Protein AF-A6IBS4-F1 (afdb_monomer_lite)

Foldseek 3Di:
DWDWADPDFQKIATDDPDDAFKKKFKFFQALVRQPTHTPPVPDDIDTDDHPDIDGPPQFDDAQRIWMFIDGPNHTPDIGRPCCVPVHHHAN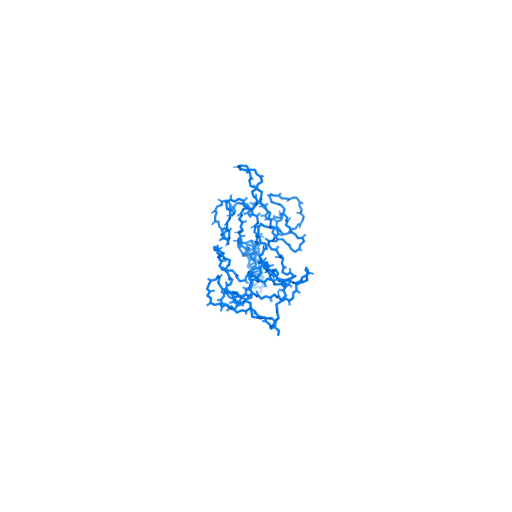WWKKWWFDDDPPDIWIFTQDSVGTHTACDPDPDPCNVCRVVVVVCVVVVVWAWRDQDPHGGTMTTHHCVVVVVVVVVVVVVVVVVVVVVVVVVVVVVVVVVVVVVD

pLDDT: mean 83.46, std 11.15, range [47.09, 96.25]

Structure (mmCIF, N/CA/C/O backbone):
data_AF-A6IBS4-F1
#
_entry.id   AF-A6IBS4-F1
#
loop_
_atom_site.group_PDB
_atom_site.id
_atom_site.type_symbol
_atom_site.label_atom_id
_atom_site.label_alt_id
_atom_site.label_comp_id
_atom_site.label_asym_id
_atom_site.label_entity_id
_atom_site.label_seq_id
_atom_site.pdbx_PDB_ins_code
_atom_site.Cartn_x
_atom_site.Cartn_y
_atom_site.Cartn_z
_atom_site.occupancy
_atom_site.B_iso_or_equiv
_atom_site.auth_seq_id
_atom_site.auth_comp_id
_atom_site.auth_asym_id
_atom_site.auth_atom_id
_atom_site.pdbx_PDB_model_num
ATOM 1 N N . MET A 1 1 ? -25.806 -15.121 6.776 1.00 60.38 1 MET A N 1
ATOM 2 C CA . MET A 1 1 ? -24.381 -14.894 6.451 1.00 60.38 1 MET A CA 1
ATOM 3 C C . MET A 1 1 ? -24.147 -13.397 6.487 1.00 60.38 1 MET A C 1
ATOM 5 O O . MET A 1 1 ? -25.046 -12.683 6.062 1.00 60.38 1 MET A O 1
ATOM 9 N N . ALA A 1 2 ? -23.030 -12.942 7.054 1.00 70.69 2 ALA A N 1
ATOM 10 C CA . ALA A 1 2 ? -22.651 -11.532 7.007 1.00 70.69 2 ALA A CA 1
ATOM 11 C C . ALA A 1 2 ? -22.242 -11.161 5.573 1.00 70.69 2 ALA A C 1
ATOM 13 O O . ALA A 1 2 ? -21.600 -11.973 4.907 1.00 70.69 2 ALA A O 1
ATOM 14 N N . ARG A 1 3 ? -22.635 -9.982 5.092 1.00 76.69 3 ARG A N 1
ATOM 15 C CA . ARG A 1 3 ? -22.288 -9.489 3.752 1.00 76.69 3 ARG A CA 1
ATOM 16 C C . ARG A 1 3 ? -22.002 -7.995 3.791 1.00 76.69 3 ARG A C 1
ATOM 18 O O . ARG A 1 3 ? -22.718 -7.263 4.474 1.00 76.69 3 ARG A O 1
ATOM 25 N N . LEU A 1 4 ? -21.009 -7.536 3.036 1.00 76.38 4 LEU A N 1
ATOM 26 C CA . LEU A 1 4 ? -20.780 -6.108 2.833 1.00 76.38 4 LEU A CA 1
ATOM 27 C C . LEU A 1 4 ? -21.547 -5.632 1.592 1.00 76.38 4 LEU A C 1
ATOM 29 O O . LEU A 1 4 ? -21.618 -6.300 0.562 1.00 76.38 4 LEU A O 1
ATOM 33 N N . ARG A 1 5 ? -22.199 -4.475 1.701 1.00 71.44 5 ARG A N 1
ATOM 34 C CA . ARG A 1 5 ? -22.865 -3.815 0.574 1.00 71.44 5 ARG A CA 1
ATOM 35 C C . ARG A 1 5 ? -22.328 -2.407 0.426 1.00 71.44 5 ARG A C 1
ATOM 37 O O . ARG A 1 5 ? -22.473 -1.598 1.338 1.00 71.44 5 ARG A O 1
ATOM 44 N N . VAL A 1 6 ? -21.757 -2.101 -0.730 1.00 70.12 6 VAL A N 1
ATOM 45 C CA . VAL A 1 6 ? -21.378 -0.729 -1.080 1.00 70.12 6 VAL A CA 1
ATOM 46 C C . VAL A 1 6 ? -22.652 0.095 -1.251 1.00 70.12 6 VAL A C 1
ATOM 48 O O . VAL A 1 6 ? -23.538 -0.301 -2.008 1.00 70.12 6 VAL A O 1
ATOM 51 N N . GLN A 1 7 ? -22.760 1.216 -0.540 1.00 70.12 7 GLN A N 1
ATOM 52 C CA . GLN A 1 7 ? -23.834 2.186 -0.763 1.00 70.12 7 GLN A CA 1
ATOM 53 C C . GLN A 1 7 ? -23.389 3.278 -1.734 1.00 70.12 7 GLN A C 1
ATOM 55 O O . GLN A 1 7 ? -24.132 3.647 -2.642 1.00 70.12 7 GLN A O 1
ATOM 60 N N . SER A 1 8 ? -22.168 3.776 -1.561 1.00 67.31 8 SER A N 1
ATOM 61 C CA . SER A 1 8 ? -21.559 4.805 -2.401 1.00 67.31 8 SER A CA 1
ATOM 62 C C . SER A 1 8 ? -20.032 4.748 -2.291 1.00 67.31 8 SER A C 1
ATOM 64 O O . SER A 1 8 ? -19.482 3.929 -1.551 1.00 67.31 8 SER A O 1
ATOM 66 N N . SER A 1 9 ? -19.337 5.612 -3.035 1.00 65.88 9 SER A N 1
ATOM 67 C CA . SER A 1 9 ? -17.882 5.761 -2.939 1.00 65.88 9 SER A CA 1
ATOM 68 C C . SER A 1 9 ? -17.466 6.046 -1.490 1.00 65.88 9 SER A C 1
ATOM 70 O O . SER A 1 9 ? -17.856 7.062 -0.918 1.00 65.88 9 SER A O 1
ATOM 72 N N . GLY A 1 10 ? -16.734 5.114 -0.872 1.00 63.12 10 GLY A N 1
ATOM 73 C CA . GLY A 1 10 ? -16.272 5.220 0.520 1.00 63.12 10 GLY A CA 1
ATOM 74 C C . GLY A 1 10 ? -17.305 4.895 1.613 1.00 63.12 10 GLY A C 1
ATOM 75 O O . GLY A 1 10 ? -16.949 4.933 2.793 1.00 63.12 10 GLY A O 1
ATOM 76 N N . SER A 1 11 ? -18.543 4.531 1.253 1.00 70.06 11 SER A N 1
ATOM 77 C CA . SER A 1 11 ? -19.610 4.170 2.200 1.00 70.06 11 SER A CA 1
ATOM 78 C C . SER A 1 11 ? -20.111 2.752 1.954 1.00 70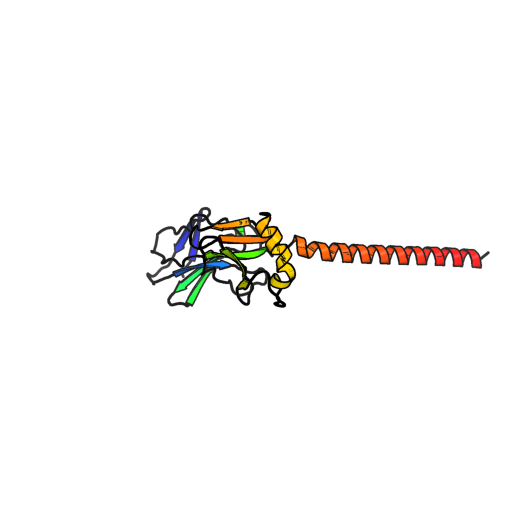.06 11 SER A C 1
ATOM 80 O O . SER A 1 11 ? -20.531 2.394 0.847 1.00 70.06 11 SER A O 1
ATOM 82 N N . TRP A 1 12 ? -20.095 1.924 2.995 1.00 73.25 12 TRP A N 1
ATOM 83 C CA . TRP A 1 12 ? -20.540 0.537 2.918 1.00 73.25 12 TRP A CA 1
ATOM 84 C C . TRP A 1 12 ? -21.336 0.136 4.158 1.00 73.25 12 TRP A C 1
ATOM 86 O O . TRP A 1 12 ? -21.230 0.719 5.231 1.00 73.25 12 TRP A O 1
ATOM 96 N N . LEU A 1 13 ? -22.190 -0.866 4.000 1.00 74.94 13 LEU A N 1
ATOM 97 C CA . LEU A 1 13 ? -23.065 -1.384 5.038 1.00 74.94 13 LEU A CA 1
ATOM 98 C C . LEU A 1 13 ? -22.715 -2.843 5.298 1.00 74.94 13 LEU A C 1
ATOM 100 O O . LEU A 1 13 ? -22.695 -3.649 4.368 1.00 74.94 13 LEU A O 1
ATOM 104 N N . LEU A 1 14 ? -22.483 -3.182 6.563 1.00 74.50 14 LEU A N 1
ATOM 105 C CA . LEU A 1 14 ? -22.388 -4.570 6.986 1.00 74.50 14 LEU A CA 1
ATOM 106 C C . LEU A 1 14 ? -23.790 -5.094 7.321 1.00 74.50 14 LEU A C 1
ATOM 108 O O . LEU A 1 14 ? -24.423 -4.648 8.277 1.00 74.50 14 LEU A O 1
ATOM 112 N N . ASP A 1 15 ? -24.258 -6.039 6.517 1.00 73.69 15 ASP A N 1
ATOM 113 C CA . ASP A 1 15 ? -25.535 -6.728 6.671 1.00 73.69 15 ASP A CA 1
ATOM 114 C C . ASP A 1 15 ? -25.282 -8.061 7.392 1.00 73.69 15 ASP A C 1
ATOM 116 O O . ASP A 1 15 ? -24.773 -9.010 6.790 1.00 73.69 15 ASP A O 1
ATOM 120 N N . THR A 1 16 ? -25.558 -8.128 8.700 1.00 68.94 16 THR A N 1
ATOM 121 C CA . THR A 1 16 ? -25.433 -9.363 9.494 1.00 68.94 16 THR A CA 1
ATOM 122 C C . THR A 1 16 ? -26.769 -9.742 10.137 1.00 68.94 16 THR A C 1
ATOM 124 O O . THR A 1 16 ? -27.555 -8.870 10.491 1.00 68.94 16 THR A O 1
ATOM 127 N N . PRO A 1 17 ? -27.057 -11.042 10.329 1.00 67.38 17 PRO A N 1
ATOM 128 C CA . PRO A 1 17 ? -28.284 -11.479 10.996 1.00 67.38 17 PRO A CA 1
ATOM 129 C C . PRO A 1 17 ? -28.228 -11.379 12.533 1.00 67.38 17 PRO A C 1
ATOM 131 O O . PRO A 1 17 ? -29.274 -11.433 13.175 1.00 67.38 17 PRO A O 1
ATOM 134 N N . CYS A 1 18 ? -27.037 -11.253 13.132 1.00 68.50 18 CYS A N 1
ATOM 135 C CA . CYS A 1 18 ? -26.828 -11.325 14.582 1.00 68.50 18 CYS A CA 1
ATOM 136 C C . CYS A 1 18 ? -25.907 -10.199 15.075 1.00 68.50 18 CYS A C 1
ATOM 138 O O . CYS A 1 18 ? -24.929 -9.851 14.413 1.00 68.50 18 CYS A O 1
ATOM 140 N N . SER A 1 19 ? -26.175 -9.684 16.277 1.00 60.91 19 SER A N 1
ATOM 141 C CA . SER A 1 19 ? -25.356 -8.672 16.951 1.00 60.91 19 SER A CA 1
ATOM 142 C C . SER A 1 19 ? -24.156 -9.313 17.660 1.00 60.91 19 SER A C 1
ATOM 144 O O . SER A 1 19 ? -24.243 -9.697 18.828 1.00 60.91 19 SER A O 1
ATOM 146 N N . LEU A 1 20 ? -23.037 -9.442 16.951 1.00 67.56 20 LEU A N 1
ATOM 147 C CA . LEU A 1 20 ? -21.735 -9.796 17.523 1.00 67.56 20 LEU A CA 1
ATOM 148 C C . LEU A 1 20 ? -20.858 -8.540 17.625 1.00 67.56 20 LEU A C 1
ATOM 150 O O . LEU A 1 20 ? -21.035 -7.597 16.856 1.00 67.56 20 LEU A O 1
ATOM 154 N N . ARG A 1 21 ? -19.908 -8.511 18.572 1.00 71.88 21 ARG A N 1
ATOM 155 C CA . ARG A 1 21 ? -18.834 -7.507 18.541 1.00 71.88 21 ARG A CA 1
ATOM 156 C C . ARG A 1 21 ? -17.952 -7.819 17.335 1.00 71.88 21 ARG A C 1
ATOM 158 O O . ARG A 1 21 ? -17.260 -8.837 17.325 1.00 71.88 21 ARG A O 1
ATOM 165 N N . THR A 1 22 ? -18.039 -6.966 16.324 1.00 79.38 22 THR A N 1
ATOM 166 C CA . THR A 1 22 ? -17.249 -7.061 15.100 1.00 79.38 22 THR A CA 1
ATOM 167 C C . THR A 1 22 ? -16.415 -5.806 14.930 1.00 79.38 22 THR A C 1
ATOM 169 O O . THR A 1 22 ? -16.927 -4.682 15.015 1.00 79.38 22 THR A O 1
ATOM 172 N N . GLU A 1 23 ? -15.143 -6.021 14.658 1.00 84.31 23 GLU A N 1
ATOM 173 C CA . GLU A 1 23 ? -14.183 -4.995 14.298 1.00 84.31 23 GLU A CA 1
ATOM 174 C C . GLU A 1 23 ? -14.030 -4.989 12.785 1.00 84.31 23 GLU A C 1
ATOM 176 O O . GLU A 1 23 ? -14.130 -6.027 12.126 1.00 84.31 23 GLU A O 1
ATOM 181 N N . VAL A 1 24 ? -13.816 -3.803 12.228 1.00 84.19 24 VAL A N 1
ATOM 182 C CA . VAL A 1 24 ? -13.520 -3.658 10.810 1.00 84.19 24 VAL A CA 1
ATOM 183 C C . VAL A 1 24 ? -12.230 -2.892 10.608 1.00 84.19 24 VAL A C 1
ATOM 185 O O . VAL A 1 24 ? -11.990 -1.858 11.238 1.00 84.19 24 VAL A O 1
ATOM 188 N N . ALA A 1 25 ? -11.427 -3.415 9.688 1.00 87.88 25 ALA A N 1
ATOM 189 C CA . 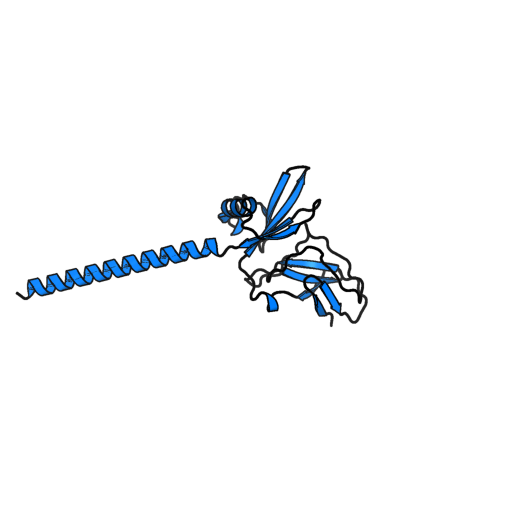ALA A 1 25 ? -10.185 -2.832 9.225 1.00 87.88 25 ALA A CA 1
ATOM 190 C C . ALA A 1 25 ? -10.128 -2.846 7.695 1.00 87.88 25 ALA A C 1
ATOM 192 O O . ALA A 1 25 ? -10.706 -3.715 7.037 1.00 87.88 25 ALA A O 1
ATOM 193 N N . LEU A 1 26 ? -9.395 -1.891 7.127 1.00 89.69 26 LEU A N 1
ATOM 194 C CA . LEU A 1 26 ? -8.954 -1.990 5.741 1.00 89.69 26 LEU A CA 1
ATOM 195 C C . LEU A 1 26 ? -7.730 -2.900 5.660 1.00 89.69 26 LEU A C 1
ATOM 197 O O . LEU A 1 26 ? -6.883 -2.909 6.557 1.00 89.69 26 LEU A O 1
ATOM 201 N N . CYS A 1 27 ? -7.639 -3.650 4.570 1.00 91.88 27 CYS A N 1
ATOM 202 C CA . CYS A 1 27 ? -6.500 -4.494 4.256 1.00 91.88 27 CYS A CA 1
ATOM 203 C C . CYS A 1 27 ? -6.051 -4.269 2.806 1.00 91.88 27 CYS A C 1
ATOM 205 O O . CYS A 1 27 ? -6.818 -3.787 1.966 1.00 91.88 27 CYS A O 1
ATOM 207 N N . TRP A 1 28 ? -4.798 -4.609 2.521 1.00 93.94 28 TRP A N 1
ATOM 208 C CA . TRP A 1 28 ? -4.208 -4.547 1.191 1.00 93.94 28 TRP A CA 1
ATOM 209 C C . TRP A 1 28 ? -4.061 -5.938 0.588 1.00 93.94 28 T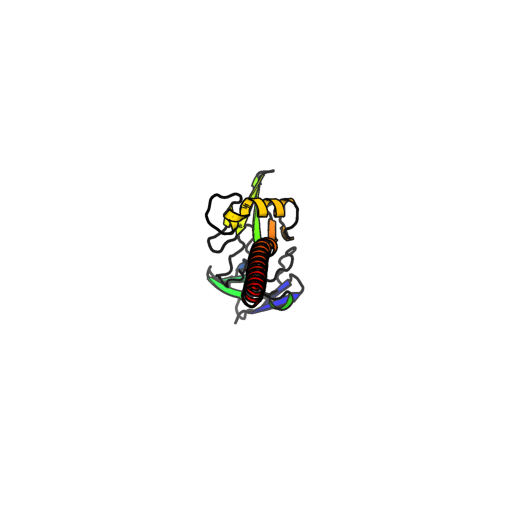RP A C 1
ATOM 211 O O . TRP A 1 28 ? -3.341 -6.793 1.112 1.00 93.94 28 TRP A O 1
ATOM 221 N N . GLN A 1 29 ? -4.739 -6.151 -0.534 1.00 93.25 29 GLN A N 1
ATOM 222 C CA . GLN A 1 29 ? -4.690 -7.382 -1.302 1.00 93.25 29 GLN A CA 1
ATOM 223 C C . GLN A 1 29 ? -3.599 -7.274 -2.364 1.00 93.25 29 GLN A C 1
ATOM 225 O O . GLN A 1 29 ? -3.697 -6.500 -3.318 1.00 93.25 29 GLN A O 1
ATOM 230 N N . ALA A 1 30 ? -2.548 -8.072 -2.210 1.00 90.88 30 ALA A N 1
ATOM 231 C CA . ALA A 1 30 ? -1.511 -8.180 -3.221 1.00 90.88 30 ALA A CA 1
ATOM 232 C C . ALA A 1 30 ? -2.030 -8.945 -4.461 1.00 90.88 30 ALA A C 1
ATOM 234 O O . ALA A 1 30 ? -2.906 -9.814 -4.340 1.00 90.88 30 ALA A O 1
ATOM 235 N N . PRO A 1 31 ? -1.495 -8.645 -5.661 1.00 89.00 31 PRO A N 1
ATOM 236 C CA . PRO A 1 31 ? -1.932 -9.266 -6.916 1.00 89.00 31 PRO A CA 1
ATOM 237 C C . PRO A 1 31 ? -1.610 -10.765 -6.998 1.00 89.00 31 PRO A C 1
ATOM 239 O O . PRO A 1 31 ? -2.229 -11.489 -7.774 1.00 89.00 31 PRO A O 1
ATOM 242 N N . ASP A 1 32 ? -0.667 -11.248 -6.187 1.00 85.38 32 ASP A N 1
ATOM 243 C CA . ASP A 1 32 ? -0.301 -12.662 -6.075 1.00 85.38 32 ASP A CA 1
ATOM 244 C C . ASP A 1 32 ? -1.320 -13.497 -5.278 1.00 85.38 32 ASP A C 1
ATOM 246 O O . ASP A 1 32 ? -1.091 -14.683 -5.048 1.00 85.38 32 ASP A O 1
ATOM 250 N N . GLN A 1 33 ? -2.444 -12.889 -4.872 1.00 78.12 33 GLN A N 1
ATOM 251 C CA . GLN A 1 33 ? -3.502 -13.504 -4.064 1.00 78.12 33 GLN A CA 1
ATOM 252 C C . GLN A 1 33 ? -3.006 -14.026 -2.706 1.00 78.12 33 GLN A C 1
ATOM 254 O O . GLN A 1 33 ? -3.654 -14.870 -2.085 1.00 78.12 33 GLN A O 1
ATOM 259 N N . SER A 1 34 ? -1.872 -13.512 -2.218 1.00 85.56 34 SER A N 1
ATOM 260 C CA . SER A 1 34 ? -1.443 -13.739 -0.839 1.00 85.56 34 SER A CA 1
ATOM 261 C C . SER A 1 34 ? -2.479 -13.188 0.158 1.00 85.56 34 SER A C 1
ATOM 263 O O . SER A 1 34 ? -3.331 -12.373 -0.216 1.00 85.56 34 SER A O 1
ATOM 265 N N . PRO A 1 35 ? -2.464 -13.640 1.427 1.00 88.94 35 PRO A N 1
ATOM 266 C CA . PRO A 1 35 ? -3.405 -13.155 2.432 1.00 88.94 35 PRO A CA 1
ATOM 267 C C . PRO A 1 35 ? -3.381 -11.627 2.549 1.00 88.94 35 PRO A C 1
ATOM 269 O O . PRO A 1 35 ? -2.307 -11.029 2.661 1.00 88.94 35 PRO A O 1
ATOM 272 N N . CYS A 1 36 ? -4.567 -11.014 2.541 1.00 91.56 36 CYS A N 1
ATOM 273 C CA . CYS A 1 36 ? -4.717 -9.563 2.605 1.00 91.56 36 CYS A CA 1
ATOM 274 C C . CYS A 1 36 ? -4.120 -9.020 3.907 1.00 91.56 36 CYS A C 1
ATOM 276 O O . CYS A 1 36 ? -4.491 -9.457 5.001 1.00 91.56 36 CYS A O 1
ATOM 278 N N . GLN A 1 37 ? -3.191 -8.076 3.780 1.00 91.94 37 GLN A N 1
ATOM 279 C CA . GLN A 1 37 ? -2.434 -7.538 4.906 1.00 91.94 37 GLN A CA 1
ATOM 280 C C . GLN A 1 37 ? -3.224 -6.405 5.573 1.00 91.94 37 GLN A C 1
ATOM 282 O O . GLN A 1 37 ? -3.550 -5.430 4.891 1.00 91.94 37 GLN A O 1
ATOM 287 N N . PRO A 1 38 ? -3.560 -6.496 6.871 1.00 90.56 38 PRO A N 1
ATOM 288 C CA . PRO A 1 38 ? -4.303 -5.445 7.559 1.00 90.56 38 PRO A CA 1
ATOM 289 C C . PRO A 1 38 ? -3.474 -4.157 7.649 1.00 90.56 38 PRO A C 1
ATOM 291 O O . PRO A 1 38 ? -2.269 -4.197 7.880 1.00 90.56 38 PRO A O 1
ATOM 294 N N . LEU A 1 39 ? -4.125 -3.000 7.503 1.00 90.81 39 LEU A N 1
ATOM 295 C CA . LEU A 1 39 ? -3.473 -1.679 7.484 1.00 90.81 39 LEU A CA 1
ATOM 296 C C . LEU A 1 39 ? -3.373 -1.030 8.869 1.00 90.81 39 LEU A C 1
ATOM 298 O O . LEU A 1 39 ? -3.412 0.192 9.003 1.00 90.81 39 LEU A O 1
ATOM 302 N N . VAL A 1 40 ? -3.287 -1.862 9.903 1.00 87.25 40 VAL A N 1
ATOM 303 C CA . VAL A 1 40 ? -3.322 -1.463 11.309 1.00 87.25 40 VAL A CA 1
ATOM 304 C C . VAL A 1 40 ? -1.965 -1.797 11.932 1.00 87.25 40 VAL A C 1
ATOM 306 O O . VAL A 1 40 ? -1.661 -2.987 12.057 1.00 87.25 40 VAL A O 1
ATOM 309 N N . PRO A 1 41 ? -1.165 -0.808 12.379 1.00 84.75 41 PRO A N 1
ATOM 310 C CA . PRO A 1 41 ? -1.260 0.648 12.143 1.00 84.75 41 PRO A CA 1
ATOM 311 C C . PRO A 1 41 ? -0.893 1.042 10.689 1.00 84.75 41 PRO A C 1
ATOM 313 O O . PRO A 1 41 ? -0.329 0.211 9.975 1.00 84.75 41 PRO A O 1
ATOM 316 N N . PRO A 1 42 ? -1.159 2.286 10.225 1.00 85.38 42 PRO A N 1
ATOM 317 C CA . PRO A 1 42 ? -1.670 3.458 10.951 1.00 85.38 42 PRO A CA 1
ATOM 318 C C . PRO A 1 42 ? -3.197 3.597 10.951 1.00 85.38 42 PRO A C 1
ATOM 320 O O . PRO A 1 42 ? -3.722 4.420 11.696 1.00 85.38 42 PRO A O 1
ATOM 323 N N . MET A 1 43 ? -3.937 2.814 10.159 1.00 84.94 43 MET A N 1
ATOM 324 C CA . MET A 1 43 ? -5.397 2.912 10.166 1.00 84.94 43 MET A CA 1
ATOM 325 C C . MET A 1 43 ? -5.968 2.401 11.493 1.00 84.94 43 MET A C 1
ATOM 327 O O . MET A 1 43 ? -5.590 1.316 11.944 1.00 84.94 43 MET A O 1
ATOM 331 N N . PRO A 1 44 ? -6.922 3.120 12.105 1.00 79.19 44 PRO A N 1
ATOM 332 C CA . PRO A 1 44 ? -7.597 2.636 13.295 1.00 79.19 44 PRO A CA 1
ATOM 333 C C . PRO A 1 44 ? -8.576 1.510 12.946 1.00 79.19 44 PRO A C 1
ATOM 335 O O . PRO A 1 44 ? -9.332 1.591 11.973 1.00 79.19 44 PRO A O 1
ATOM 338 N N . GLN A 1 45 ? -8.623 0.490 13.801 1.00 82.00 45 GLN A N 1
ATOM 339 C CA . GLN A 1 45 ? -9.741 -0.450 13.824 1.00 82.00 45 GLN A CA 1
ATOM 340 C C . GLN A 1 45 ? -10.964 0.236 14.415 1.00 82.00 45 GLN A C 1
ATOM 342 O O . GLN A 1 45 ? -10.871 1.017 15.366 1.00 82.00 45 GLN A O 1
ATOM 347 N N . LYS A 1 46 ? -12.131 -0.052 13.850 1.00 77.31 46 LYS A N 1
ATOM 348 C CA . LYS A 1 46 ? -13.382 0.570 14.276 1.00 77.31 46 LYS A CA 1
ATOM 349 C C . LYS A 1 46 ? -14.422 -0.497 14.587 1.00 77.31 46 LYS A C 1
ATOM 351 O O . LYS A 1 46 ? -14.587 -1.470 13.853 1.00 77.31 46 LYS A O 1
ATOM 356 N N . ASN A 1 47 ? -15.156 -0.266 15.670 1.00 77.88 47 ASN A N 1
ATOM 357 C CA . ASN A 1 47 ? -16.271 -1.112 16.074 1.00 77.88 47 ASN A CA 1
ATOM 358 C C . ASN A 1 47 ? -17.483 -0.828 15.188 1.00 77.88 47 ASN A C 1
ATOM 360 O O . ASN A 1 47 ? -17.904 0.324 15.050 1.00 77.88 47 ASN A O 1
ATOM 364 N N . VAL A 1 48 ? -18.072 -1.874 14.616 1.00 70.44 48 VAL A N 1
ATOM 365 C CA . VAL A 1 48 ? -19.275 -1.718 13.794 1.00 70.44 48 VAL A CA 1
ATOM 366 C C . VAL A 1 48 ? -20.505 -1.636 14.685 1.00 70.44 48 VAL A C 1
ATOM 368 O O . VAL A 1 48 ? -20.723 -2.468 15.564 1.00 70.44 48 VAL A O 1
ATOM 371 N N . THR A 1 49 ? -21.342 -0.632 14.430 1.00 66.50 49 THR A N 1
ATOM 372 C CA . THR A 1 49 ? -22.700 -0.574 14.977 1.00 66.50 49 THR A CA 1
ATOM 373 C C . THR A 1 49 ? -23.665 -1.059 13.896 1.00 66.50 49 THR A C 1
ATOM 375 O O . THR A 1 49 ? -23.650 -0.544 12.781 1.00 66.50 49 THR A O 1
ATOM 378 N N . MET A 1 50 ? -24.477 -2.070 14.211 1.00 63.81 50 MET A N 1
ATOM 379 C CA . MET A 1 50 ? -25.367 -2.750 13.260 1.00 63.81 50 MET A CA 1
ATOM 380 C C . MET A 1 50 ? -26.326 -1.774 12.551 1.00 63.81 50 MET A C 1
ATOM 382 O O . MET A 1 50 ? -26.812 -0.823 13.168 1.00 63.81 50 MET A O 1
ATOM 386 N N . ASN A 1 51 ? -26.637 -2.036 11.273 1.00 60.41 51 ASN A N 1
ATOM 387 C CA . ASN A 1 51 ? -27.612 -1.282 10.466 1.00 60.41 51 ASN A CA 1
ATOM 388 C C . ASN A 1 51 ? -27.329 0.221 10.320 1.00 60.41 51 ASN A C 1
ATOM 390 O O . ASN A 1 51 ? -28.237 0.997 10.017 1.00 60.41 51 ASN A O 1
ATOM 394 N N . ARG A 1 52 ? -26.075 0.644 10.507 1.00 66.38 52 ARG A N 1
ATOM 395 C CA . ARG A 1 52 ? -25.630 1.988 10.146 1.00 66.38 52 ARG A CA 1
ATOM 396 C C . ARG A 1 52 ? -24.593 1.905 9.033 1.00 66.38 52 ARG A C 1
ATOM 398 O O . ARG A 1 52 ? -23.701 1.061 9.125 1.00 66.38 52 ARG A O 1
ATOM 405 N N . PRO A 1 53 ? -24.715 2.743 7.988 1.00 63.62 53 PRO A N 1
ATOM 406 C CA . PRO A 1 53 ? -23.669 2.857 6.990 1.00 63.62 53 PRO A CA 1
ATOM 407 C C . PRO A 1 53 ? -22.379 3.253 7.696 1.00 63.62 53 PRO A C 1
ATOM 409 O O . PRO A 1 53 ? -22.363 4.110 8.585 1.00 63.62 53 PRO A O 1
ATOM 412 N N . PHE A 1 54 ? -21.321 2.553 7.333 1.00 67.88 54 PHE A N 1
ATOM 413 C CA . PHE A 1 54 ? -20.000 2.779 7.845 1.00 67.88 54 PHE A CA 1
ATOM 414 C C . PHE A 1 54 ? -19.186 3.497 6.782 1.00 67.88 54 PHE A C 1
ATOM 416 O O . PHE A 1 54 ? -19.121 3.078 5.625 1.00 67.88 54 PHE A O 1
ATOM 423 N N . GLU A 1 55 ? -18.544 4.575 7.204 1.00 66.00 55 GLU A N 1
ATOM 424 C CA . GLU A 1 55 ? -17.710 5.390 6.339 1.00 66.00 55 GLU A CA 1
ATOM 425 C C . GLU A 1 55 ? -16.281 5.365 6.874 1.00 66.00 55 GLU A C 1
ATOM 427 O O . GLU A 1 55 ? -16.013 5.640 8.053 1.00 66.00 55 GLU A O 1
ATOM 432 N N . PHE A 1 56 ? -15.349 5.023 5.989 1.00 65.56 56 PHE A N 1
ATOM 433 C CA . PHE A 1 56 ? -13.958 5.421 6.150 1.00 65.56 56 PHE A CA 1
ATOM 434 C C . PHE A 1 56 ? -13.811 6.760 5.426 1.00 65.56 56 PHE A C 1
ATOM 436 O O . PHE A 1 56 ? -13.591 6.767 4.213 1.00 65.56 56 PHE A O 1
ATOM 443 N N . PRO A 1 57 ? -13.997 7.898 6.123 1.00 62.22 57 PRO A N 1
ATOM 444 C CA . PRO A 1 57 ? -13.826 9.189 5.481 1.00 62.22 57 PRO A CA 1
ATOM 445 C C . PRO A 1 57 ? -12.393 9.294 4.943 1.00 62.22 57 PRO A C 1
ATOM 447 O O . PRO A 1 57 ? -11.453 8.833 5.589 1.00 62.22 57 PRO A O 1
ATOM 450 N N . LEU A 1 58 ? -12.249 9.924 3.772 1.00 69.56 58 LEU A N 1
ATOM 451 C CA . LEU A 1 58 ? -10.976 10.347 3.164 1.00 69.56 58 LEU A CA 1
ATOM 452 C C . LEU A 1 58 ? -10.115 9.257 2.501 1.00 69.56 58 LEU A C 1
ATOM 454 O O . LEU A 1 58 ? -9.015 9.572 2.048 1.00 69.56 58 LEU A O 1
ATOM 458 N N . VAL A 1 59 ? -10.591 8.014 2.379 1.00 81.94 59 VAL A N 1
ATOM 459 C CA . VAL A 1 59 ? -9.844 6.979 1.643 1.00 81.94 59 VAL A CA 1
ATOM 460 C C . VAL A 1 59 ? -10.128 7.081 0.150 1.00 81.94 59 VAL A C 1
ATOM 462 O O . VAL A 1 59 ? -11.276 6.949 -0.276 1.00 81.94 59 VAL A O 1
ATOM 465 N N . LYS A 1 60 ? -9.092 7.298 -0.664 1.00 87.75 60 LYS A N 1
ATOM 466 C CA . LYS A 1 60 ? -9.226 7.200 -2.120 1.00 87.75 60 LYS A CA 1
ATOM 467 C C . LYS A 1 60 ? -9.365 5.744 -2.547 1.00 87.75 60 LYS A C 1
ATOM 469 O O . LYS A 1 60 ? -8.673 4.862 -2.046 1.00 87.75 60 LYS A O 1
ATOM 474 N N . GLU A 1 61 ? -10.240 5.519 -3.516 1.00 87.75 61 GLU A N 1
ATOM 475 C CA . GLU A 1 61 ? -10.534 4.187 -4.034 1.00 87.75 61 GLU A CA 1
ATOM 476 C C . GLU A 1 61 ? -9.320 3.562 -4.731 1.00 87.75 61 GLU A C 1
ATOM 478 O O . GLU A 1 61 ? -8.611 4.227 -5.494 1.00 87.75 61 GLU A O 1
ATOM 483 N N . HIS A 1 62 ? -9.096 2.270 -4.486 1.00 91.94 62 HIS A N 1
ATOM 484 C CA . HIS A 1 62 ? -8.022 1.502 -5.110 1.00 91.94 62 HIS A CA 1
ATOM 485 C C . HIS A 1 62 ? -8.423 0.023 -5.234 1.00 91.94 62 HIS A C 1
ATOM 487 O O . HIS A 1 62 ? -8.950 -0.522 -4.263 1.00 91.94 62 HIS A O 1
ATOM 493 N N . PRO A 1 63 ? -8.159 -0.666 -6.365 1.00 92.50 63 PRO A N 1
ATOM 494 C CA . PRO A 1 63 ? -8.598 -2.054 -6.563 1.00 92.50 63 PRO A CA 1
ATOM 495 C C . PRO A 1 63 ? -8.014 -3.031 -5.532 1.00 92.50 63 PRO A C 1
ATOM 497 O O . PRO A 1 63 ? -8.656 -4.013 -5.186 1.00 92.50 63 PRO A O 1
ATOM 500 N N . ASN A 1 64 ? -6.813 -2.755 -5.014 1.00 93.19 64 ASN A N 1
ATOM 501 C CA . ASN A 1 64 ? -6.149 -3.574 -3.992 1.00 93.19 64 ASN A CA 1
ATOM 502 C C . ASN A 1 64 ? -6.636 -3.315 -2.558 1.00 93.19 64 ASN A C 1
ATOM 504 O O . ASN A 1 64 ? -6.211 -4.026 -1.650 1.00 93.19 64 ASN A O 1
ATOM 508 N N . LEU A 1 65 ? -7.475 -2.303 -2.320 1.00 91.56 65 LEU A N 1
ATOM 509 C CA . LEU A 1 65 ? -8.048 -2.091 -0.995 1.00 91.56 65 LEU A CA 1
ATOM 510 C C . LEU A 1 65 ? -9.236 -3.032 -0.794 1.00 91.56 65 LEU A C 1
ATOM 512 O O . LEU A 1 65 ? -10.123 -3.144 -1.639 1.00 91.56 65 LEU A O 1
ATOM 516 N N . CYS A 1 66 ? -9.267 -3.690 0.356 1.00 89.62 66 CYS A N 1
ATOM 517 C CA . CYS A 1 66 ? -10.371 -4.552 0.750 1.00 89.62 66 CYS A CA 1
ATOM 518 C C . CYS A 1 66 ? -10.773 -4.261 2.196 1.00 89.62 66 CYS A C 1
ATOM 520 O O . CYS A 1 66 ? -10.022 -3.666 2.970 1.00 89.62 66 CYS A O 1
ATOM 522 N N . VAL A 1 67 ? -11.981 -4.675 2.556 1.00 87.38 67 VAL A N 1
ATOM 523 C CA . VAL A 1 67 ? -12.527 -4.549 3.905 1.00 87.38 67 VAL A CA 1
ATOM 524 C C . VAL A 1 67 ? -12.476 -5.918 4.568 1.00 87.38 67 VAL A C 1
ATOM 526 O O . VAL A 1 67 ? -12.992 -6.889 4.013 1.00 87.38 67 VAL A O 1
ATOM 529 N N . GLN A 1 68 ? -11.868 -5.989 5.750 1.00 88.50 68 GLN A N 1
ATOM 530 C CA . GLN A 1 68 ? -11.869 -7.167 6.612 1.00 88.50 68 GLN A CA 1
ATOM 531 C C . GLN A 1 68 ? -12.768 -6.932 7.818 1.00 88.50 68 GLN A C 1
ATOM 533 O O . GLN A 1 68 ? -12.649 -5.921 8.509 1.00 88.50 68 GLN A O 1
ATOM 538 N N . VAL A 1 69 ? -13.641 -7.899 8.077 1.00 85.62 69 VAL A N 1
ATOM 539 C CA . VAL A 1 69 ? -14.470 -7.960 9.278 1.00 85.62 69 VAL A CA 1
ATOM 540 C C . VAL A 1 69 ? -13.937 -9.079 10.153 1.00 85.62 69 VAL A C 1
ATOM 542 O O . VAL A 1 69 ? -13.890 -10.239 9.729 1.00 85.62 69 VAL A O 1
ATOM 545 N N . SER A 1 70 ? -13.557 -8.737 11.376 1.00 85.62 70 SER A N 1
ATOM 546 C CA . SER A 1 70 ? -13.122 -9.688 12.388 1.00 85.62 70 SER A CA 1
ATOM 547 C C . SER A 1 70 ? -14.115 -9.754 13.544 1.00 85.62 70 SER A C 1
ATOM 549 O O . SER A 1 70 ? -14.672 -8.746 13.976 1.00 85.62 70 SER A O 1
ATOM 551 N N . SER A 1 71 ? -14.330 -10.955 14.077 1.00 83.44 71 SER A N 1
ATOM 552 C CA . SER A 1 71 ? -15.004 -11.163 15.357 1.00 83.44 71 SER A CA 1
ATOM 553 C C . SER A 1 71 ? -14.107 -12.005 16.250 1.00 83.44 71 SER A C 1
ATOM 555 O O . SER A 1 71 ? -13.581 -13.027 15.810 1.00 83.44 71 SER A O 1
ATOM 557 N N . TRP A 1 72 ? -13.902 -11.567 17.495 1.00 75.94 72 TRP A N 1
ATOM 558 C CA . TRP A 1 72 ? -13.021 -12.249 18.454 1.00 75.94 72 TRP A CA 1
ATOM 559 C C . TRP A 1 72 ? -11.638 -12.582 17.853 1.00 75.94 72 TRP A C 1
ATOM 561 O O . TRP A 1 72 ? -11.187 -13.724 17.930 1.00 75.94 72 TRP A O 1
ATOM 571 N N . GLU A 1 73 ? -11.011 -11.597 17.194 1.00 76.81 73 GLU A N 1
ATOM 572 C CA . GLU A 1 73 ? -9.695 -11.695 16.525 1.00 76.81 73 GLU A CA 1
ATOM 573 C C . GLU A 1 73 ? -9.617 -12.662 15.327 1.00 76.81 73 GLU A C 1
ATOM 575 O O . GLU A 1 73 ? -8.544 -12.887 14.768 1.00 76.81 73 GLU A O 1
ATOM 580 N N . LYS A 1 74 ? -10.745 -13.217 14.873 1.00 82.00 74 LYS A N 1
ATOM 581 C CA . LYS A 1 74 ? -10.804 -14.054 13.669 1.00 82.00 74 LYS A CA 1
ATOM 582 C C . LYS A 1 74 ? -11.474 -13.307 12.534 1.00 82.00 74 LYS A C 1
ATOM 584 O O . LYS A 1 74 ? -12.564 -12.773 12.709 1.00 82.00 74 LYS A O 1
ATOM 589 N N . VAL A 1 75 ? -10.839 -13.307 11.363 1.00 82.56 75 VAL A N 1
ATOM 590 C CA . VAL A 1 75 ? -11.436 -12.766 10.136 1.00 82.56 75 VAL A CA 1
ATOM 591 C C . VAL A 1 75 ? -12.602 -13.661 9.721 1.00 82.56 75 VAL A C 1
ATOM 593 O O . VAL A 1 75 ? -12.413 -14.836 9.414 1.00 82.56 75 VAL A O 1
ATOM 596 N N . GLU A 1 76 ? -13.808 -13.100 9.730 1.00 83.25 76 GLU A N 1
ATOM 597 C CA . GLU A 1 76 ? -15.034 -13.785 9.309 1.00 83.25 76 GLU A CA 1
ATOM 598 C C . GLU A 1 76 ? -15.395 -13.464 7.857 1.00 83.25 76 GLU A C 1
ATOM 600 O O . GLU A 1 76 ? -15.978 -14.299 7.164 1.00 83.25 76 GLU A O 1
ATOM 605 N N . LEU A 1 77 ? -15.057 -12.258 7.392 1.00 84.94 77 LEU A N 1
ATOM 606 C CA . LEU A 1 77 ? -15.396 -11.773 6.058 1.00 84.94 77 LEU A CA 1
ATOM 607 C C . LEU A 1 77 ? -14.275 -10.891 5.501 1.00 84.94 77 LEU A C 1
ATOM 609 O O . LEU A 1 77 ? -13.717 -10.058 6.214 1.00 84.94 77 LEU A O 1
ATOM 613 N N . GLN A 1 78 ? -13.992 -11.049 4.210 1.00 88.31 78 GLN A N 1
ATOM 614 C CA . GLN A 1 78 ? -13.132 -10.160 3.438 1.00 88.31 78 GLN A CA 1
ATOM 615 C C . GLN A 1 78 ? -13.815 -9.856 2.104 1.00 88.31 78 GLN A C 1
ATOM 617 O O . GLN A 1 78 ? -14.124 -10.781 1.355 1.00 88.31 78 GLN A O 1
ATOM 622 N N . GLU A 1 79 ? -14.019 -8.577 1.789 1.00 86.62 79 GLU A N 1
ATOM 623 C CA . GLU A 1 79 ? -14.567 -8.155 0.495 1.00 86.62 79 GLU A CA 1
ATOM 624 C C . GLU A 1 79 ? -13.751 -7.008 -0.115 1.00 86.62 79 GLU A C 1
ATOM 626 O O . GLU A 1 79 ? -13.471 -5.997 0.532 1.00 86.62 79 GLU A O 1
ATOM 631 N N . CYS A 1 80 ? -13.372 -7.163 -1.385 1.00 88.25 80 CYS A N 1
ATOM 632 C CA . CYS A 1 80 ? -12.616 -6.175 -2.154 1.00 88.25 80 CYS A CA 1
ATOM 633 C C . CYS A 1 80 ? -13.575 -5.335 -2.997 1.00 88.25 80 CYS A C 1
ATOM 635 O O . CYS A 1 80 ? -13.815 -5.615 -4.169 1.00 88.25 80 CYS A O 1
ATOM 637 N N . LEU A 1 81 ? -14.145 -4.312 -2.362 1.00 77.94 81 LEU A N 1
ATOM 638 C CA . LEU A 1 81 ? -15.279 -3.541 -2.880 1.00 77.94 81 LEU A CA 1
ATOM 639 C C . LEU A 1 81 ? -15.010 -2.842 -4.225 1.00 77.94 81 LEU A C 1
ATOM 641 O O . LEU A 1 81 ? -15.947 -2.587 -4.977 1.00 77.94 81 LEU A O 1
ATOM 645 N N . TRP A 1 82 ? -13.746 -2.536 -4.530 1.00 84.31 82 TRP A N 1
ATOM 646 C CA . TRP A 1 82 ? -13.354 -1.788 -5.730 1.00 84.31 82 TRP A CA 1
ATOM 647 C C . TRP A 1 82 ? -12.754 -2.647 -6.847 1.00 84.31 82 TRP A C 1
ATOM 649 O O . TRP A 1 82 ? -12.430 -2.114 -7.907 1.00 84.31 82 TRP A O 1
ATOM 659 N N . ALA A 1 83 ? -12.602 -3.959 -6.646 1.00 81.56 83 ALA A N 1
ATOM 660 C CA . ALA A 1 83 ? -12.035 -4.840 -7.669 1.00 81.56 83 ALA A CA 1
ATOM 661 C C . ALA A 1 83 ? -12.946 -4.942 -8.911 1.00 81.56 83 ALA A C 1
ATOM 663 O O . ALA A 1 83 ? -12.469 -4.964 -10.043 1.00 81.56 83 ALA A O 1
ATOM 664 N N . ASP A 1 84 ? -14.267 -4.926 -8.718 1.00 79.44 84 ASP A N 1
ATOM 665 C CA . ASP A 1 84 ? -15.221 -5.008 -9.831 1.00 79.44 84 ASP A CA 1
ATOM 666 C C . ASP A 1 84 ? -15.350 -3.684 -10.605 1.00 79.44 84 ASP A C 1
ATOM 668 O O . ASP A 1 84 ? -15.627 -3.689 -11.804 1.00 79.44 84 ASP A O 1
ATOM 672 N N . SER A 1 85 ? -15.148 -2.540 -9.939 1.00 83.44 85 SER A N 1
ATOM 673 C CA . SER A 1 85 ? -15.330 -1.209 -10.536 1.00 83.44 85 SER A CA 1
ATOM 674 C C . SER A 1 85 ? -14.051 -0.633 -11.146 1.00 83.44 85 SER A C 1
ATOM 676 O O . SER A 1 85 ? -14.107 -0.020 -12.212 1.00 83.44 85 SER A O 1
ATOM 678 N N . LEU A 1 86 ? -12.901 -0.822 -10.491 1.00 86.88 86 LEU A N 1
ATOM 679 C CA . LEU A 1 86 ? -11.606 -0.278 -10.922 1.00 86.88 86 LEU A CA 1
ATOM 680 C C . LEU A 1 86 ? -10.765 -1.281 -11.723 1.00 86.88 86 LEU A C 1
ATOM 682 O O . LEU A 1 86 ? -9.710 -0.917 -12.249 1.00 86.88 86 LEU A O 1
ATOM 686 N N . GLY A 1 87 ? -11.241 -2.520 -11.845 1.00 87.81 87 GLY A N 1
ATOM 687 C CA . GLY A 1 87 ? -10.561 -3.598 -12.544 1.00 87.81 87 GLY A CA 1
ATOM 688 C C . GLY A 1 87 ? -9.654 -4.430 -11.630 1.00 87.81 87 GLY A C 1
ATOM 689 O O . GLY A 1 87 ? -9.714 -4.325 -10.404 1.00 87.81 87 GLY A O 1
ATOM 690 N N . PRO A 1 88 ? -8.811 -5.293 -12.221 1.00 90.69 88 PRO A N 1
ATOM 691 C CA . PRO A 1 88 ? -8.026 -6.257 -11.462 1.00 90.69 88 PRO A CA 1
ATOM 692 C C . PRO A 1 88 ? -7.028 -5.578 -10.517 1.00 90.69 88 PRO A C 1
ATOM 694 O O . PRO A 1 88 ? -6.643 -4.422 -10.707 1.00 90.69 88 PRO A O 1
ATOM 697 N N . PHE A 1 89 ? -6.562 -6.340 -9.525 1.00 92.06 89 PHE A N 1
ATOM 698 C CA . PHE A 1 89 ? -5.514 -5.901 -8.608 1.00 92.06 89 PHE A CA 1
ATOM 699 C C . PHE A 1 89 ? -4.286 -5.404 -9.370 1.00 92.06 89 PHE A C 1
ATOM 701 O O . PHE A 1 89 ? -3.763 -6.086 -10.257 1.00 92.06 89 PHE A O 1
ATOM 708 N N . LYS A 1 90 ? -3.822 -4.211 -9.004 1.00 92.38 90 LYS A N 1
ATOM 709 C CA . LYS A 1 90 ? -2.612 -3.620 -9.561 1.00 92.38 90 LYS A CA 1
ATOM 710 C C . LYS A 1 90 ? -1.389 -4.161 -8.844 1.00 92.38 90 LYS A C 1
ATOM 712 O O . LYS A 1 90 ? -1.445 -4.532 -7.672 1.00 92.38 90 LYS A O 1
ATOM 717 N N . ASP A 1 91 ? -0.264 -4.157 -9.543 1.00 91.94 91 ASP A N 1
ATOM 718 C CA . ASP A 1 91 ? 1.041 -4.468 -8.960 1.00 91.94 91 ASP A CA 1
ATOM 719 C C . ASP A 1 91 ? 1.651 -3.238 -8.275 1.00 91.94 91 ASP A C 1
ATOM 721 O O . ASP A 1 91 ? 2.838 -2.964 -8.403 1.00 91.94 91 ASP A O 1
ATOM 725 N N . ASP A 1 92 ? 0.827 -2.462 -7.577 1.00 94.06 92 ASP A N 1
ATOM 726 C CA . ASP A 1 92 ? 1.257 -1.249 -6.891 1.00 94.06 92 ASP A CA 1
ATOM 727 C C . ASP A 1 92 ? 1.825 -1.621 -5.514 1.00 94.06 92 ASP A C 1
ATOM 729 O O . ASP A 1 92 ? 1.305 -2.496 -4.815 1.00 94.06 92 ASP A O 1
ATOM 733 N N . MET A 1 93 ? 2.911 -0.960 -5.119 1.00 94.19 93 MET A N 1
ATOM 734 C CA . MET A 1 93 ? 3.511 -1.118 -3.797 1.00 94.19 93 MET A CA 1
ATOM 735 C C . MET A 1 93 ? 2.836 -0.149 -2.830 1.00 94.19 93 MET A C 1
ATOM 737 O O . MET A 1 93 ? 2.812 1.057 -3.090 1.00 94.19 93 MET A O 1
ATOM 741 N N . LEU A 1 94 ? 2.322 -0.654 -1.710 1.00 96.12 94 LEU A N 1
ATOM 742 C CA . LEU A 1 94 ? 1.791 0.207 -0.661 1.00 96.12 94 LEU A CA 1
ATOM 743 C C . LEU A 1 94 ? 2.936 0.700 0.225 1.00 96.12 94 LEU A C 1
ATOM 745 O O . LEU A 1 94 ? 3.622 -0.106 0.853 1.00 96.12 94 LEU A O 1
ATOM 749 N N . LEU A 1 95 ? 3.126 2.014 0.290 1.00 96.06 95 LEU A N 1
ATOM 750 C CA . LEU A 1 95 ? 3.998 2.649 1.268 1.00 96.06 95 LEU A CA 1
ATOM 751 C C . LEU A 1 95 ? 3.175 3.167 2.444 1.00 96.06 95 LEU A C 1
ATOM 753 O O . LEU A 1 95 ? 2.114 3.773 2.274 1.00 96.06 95 LEU A O 1
ATOM 757 N N . VAL A 1 96 ? 3.707 2.934 3.633 1.00 94.94 96 VAL A N 1
ATOM 758 C CA . VAL A 1 96 ? 3.166 3.368 4.908 1.00 94.94 96 VAL A CA 1
ATOM 759 C C . VAL A 1 96 ? 4.124 4.400 5.473 1.00 94.94 96 VAL A C 1
ATOM 761 O O . VAL A 1 96 ? 5.284 4.101 5.754 1.00 94.94 96 VAL A O 1
ATOM 764 N N . GLU A 1 97 ? 3.635 5.623 5.604 1.00 93.12 97 GLU A N 1
ATOM 765 C CA . GLU A 1 97 ? 4.322 6.705 6.288 1.00 93.12 97 GLU A CA 1
ATOM 766 C C . GLU A 1 97 ? 3.813 6.761 7.725 1.00 93.12 97 GLU A C 1
ATOM 768 O O . GLU A 1 97 ? 2.615 6.918 7.954 1.00 93.12 97 GLU A O 1
ATOM 773 N N . MET A 1 98 ? 4.724 6.635 8.682 1.00 88.81 98 MET A N 1
ATOM 774 C CA . MET A 1 98 ? 4.443 6.719 10.111 1.00 88.81 98 MET A CA 1
ATOM 775 C C . MET A 1 98 ? 5.057 8.009 10.647 1.00 88.81 98 MET A C 1
ATOM 777 O O . MET A 1 98 ? 6.239 8.287 10.405 1.00 88.81 98 MET A O 1
ATOM 781 N N . LYS A 1 99 ? 4.274 8.790 11.397 1.00 85.62 99 LYS A N 1
ATOM 782 C CA . LYS A 1 99 ? 4.812 9.931 12.144 1.00 85.62 99 LYS A CA 1
ATOM 783 C C . LYS A 1 99 ? 5.520 9.414 13.391 1.00 85.62 99 LYS A C 1
ATOM 785 O O . LYS A 1 99 ? 4.927 8.691 14.185 1.00 85.62 99 LYS A O 1
ATOM 790 N N . THR A 1 100 ? 6.801 9.744 13.523 1.00 74.62 100 THR A N 1
ATOM 791 C CA . THR A 1 100 ? 7.648 9.258 14.623 1.00 74.62 100 THR A CA 1
ATOM 792 C C . THR A 1 100 ? 7.847 10.347 15.674 1.00 74.62 100 THR A C 1
ATOM 794 O O . THR A 1 100 ? 7.597 10.096 16.845 1.00 74.62 100 THR A O 1
ATOM 797 N N . ASP A 1 101 ? 8.199 11.564 15.244 1.00 74.38 101 ASP A N 1
ATOM 798 C CA . ASP A 1 101 ? 8.366 12.764 16.078 1.00 74.38 101 ASP A CA 1
ATOM 799 C C . ASP A 1 101 ? 7.845 14.013 15.332 1.00 74.38 101 ASP A C 1
ATOM 801 O O . ASP A 1 101 ? 7.416 13.914 14.183 1.00 74.38 101 ASP A O 1
ATOM 805 N N . LEU A 1 102 ? 7.911 15.203 15.954 1.00 66.31 102 LEU A N 1
ATOM 806 C CA . LEU A 1 102 ? 7.395 16.489 15.431 1.00 66.31 102 LEU A CA 1
ATOM 807 C C . LEU A 1 102 ? 7.796 16.830 13.980 1.00 66.31 102 LEU A C 1
ATOM 809 O O . LEU A 1 102 ? 7.135 17.669 13.373 1.00 66.31 102 LEU A O 1
ATOM 813 N N . ASN A 1 103 ? 8.854 16.221 13.431 1.00 68.00 103 ASN A N 1
ATOM 814 C CA . ASN A 1 103 ? 9.297 16.466 12.056 1.00 68.00 103 ASN A CA 1
ATOM 815 C C . ASN A 1 103 ? 9.872 15.245 11.314 1.00 68.00 103 ASN A C 1
ATOM 817 O O . ASN A 1 103 ? 10.217 15.379 10.140 1.00 68.00 103 ASN A O 1
ATOM 821 N N . ASP A 1 104 ? 9.978 14.082 11.965 1.00 77.50 104 ASP A N 1
ATOM 822 C CA . ASP A 1 104 ? 10.596 12.893 11.371 1.00 77.50 104 ASP A CA 1
ATOM 823 C C . ASP A 1 104 ? 9.529 11.854 11.030 1.00 77.50 104 ASP A C 1
ATOM 825 O O . ASP A 1 104 ? 8.852 11.299 11.907 1.00 77.50 104 ASP A O 1
ATOM 829 N N . THR A 1 105 ? 9.399 11.574 9.733 1.00 84.75 105 THR A N 1
ATOM 830 C CA . THR A 1 105 ? 8.543 10.508 9.218 1.00 84.75 105 THR A CA 1
ATOM 831 C C . THR A 1 105 ? 9.385 9.329 8.759 1.00 84.75 105 THR A C 1
ATOM 833 O O . THR A 1 105 ? 10.418 9.473 8.100 1.00 84.75 105 THR A O 1
ATOM 836 N N . SER A 1 106 ? 8.951 8.135 9.143 1.00 90.12 106 SER A N 1
ATOM 837 C CA . SER A 1 106 ? 9.534 6.889 8.663 1.00 90.12 106 SER A CA 1
ATOM 838 C C . SER A 1 106 ? 8.618 6.295 7.603 1.00 90.12 106 SER A C 1
ATOM 840 O O . SER A 1 106 ? 7.396 6.310 7.741 1.00 90.12 106 SER A O 1
ATOM 842 N N . VAL A 1 107 ? 9.209 5.793 6.521 1.00 93.88 107 VAL A N 1
ATOM 843 C CA . VAL A 1 107 ? 8.466 5.189 5.413 1.00 93.88 107 VAL A CA 1
ATOM 844 C C . VAL A 1 107 ? 8.848 3.722 5.316 1.00 93.88 107 VAL A C 1
ATOM 846 O O . VAL A 1 107 ? 10.030 3.377 5.268 1.00 93.88 107 VAL A O 1
ATOM 849 N N . CYS A 1 108 ? 7.851 2.847 5.269 1.00 94.69 108 CYS A N 1
ATOM 850 C CA . CYS A 1 108 ? 8.039 1.428 5.008 1.00 94.69 108 CYS A CA 1
ATOM 851 C C . CYS A 1 108 ? 7.149 0.971 3.852 1.00 94.69 108 CYS A C 1
ATOM 853 O O . CYS A 1 108 ? 6.125 1.577 3.559 1.00 94.69 108 CYS A O 1
ATOM 855 N N . ALA A 1 109 ? 7.561 -0.081 3.158 1.00 95.56 109 ALA A N 1
ATOM 856 C CA . ALA A 1 109 ? 6.791 -0.710 2.098 1.00 95.56 109 ALA A CA 1
ATOM 857 C C . ALA A 1 109 ? 6.144 -1.989 2.621 1.00 95.56 109 ALA A C 1
ATOM 859 O O . ALA A 1 109 ? 6.829 -2.845 3.185 1.00 95.56 109 ALA A O 1
ATOM 860 N N . LEU A 1 110 ? 4.840 -2.129 2.412 1.00 94.50 110 LEU A N 1
ATOM 861 C CA . LEU A 1 110 ? 4.094 -3.305 2.824 1.00 94.50 110 LEU A CA 1
ATOM 862 C C . LEU A 1 110 ? 4.345 -4.457 1.844 1.00 94.50 110 LEU A C 1
ATOM 864 O O . LEU A 1 110 ? 3.977 -4.394 0.671 1.00 94.50 110 LEU A O 1
ATOM 868 N N . GLU A 1 111 ? 4.956 -5.523 2.345 1.00 91.31 111 GLU A N 1
ATOM 869 C CA . GLU A 1 111 ? 5.188 -6.778 1.634 1.00 91.31 111 GLU A CA 1
ATOM 870 C C . GLU A 1 111 ? 4.455 -7.931 2.352 1.00 91.31 111 GLU A C 1
ATOM 872 O O . GLU A 1 111 ? 4.029 -7.779 3.499 1.00 91.31 111 GLU A O 1
ATOM 877 N N . PRO A 1 112 ? 4.319 -9.120 1.731 1.00 87.25 112 PRO A N 1
ATOM 878 C CA . PRO A 1 112 ? 3.679 -10.272 2.380 1.00 87.25 112 PRO A CA 1
ATOM 879 C C . PRO A 1 112 ? 4.338 -10.697 3.702 1.00 87.25 112 PRO A C 1
ATOM 881 O O . PRO A 1 112 ? 3.701 -11.325 4.542 1.00 87.25 112 PRO A O 1
ATOM 884 N N . SER A 1 113 ? 5.621 -10.368 3.889 1.00 86.44 113 SER A N 1
ATOM 885 C CA . SER A 1 113 ? 6.385 -10.624 5.115 1.00 86.44 113 SER A CA 1
ATOM 886 C C . SER A 1 113 ? 6.246 -9.533 6.185 1.00 86.44 113 SER A C 1
ATOM 888 O O . SER A 1 113 ? 6.920 -9.614 7.210 1.00 86.44 113 SER A O 1
ATOM 890 N N . GLY A 1 114 ? 5.422 -8.508 5.954 1.00 89.38 114 GLY A N 1
ATOM 891 C CA . GLY A 1 114 ? 5.266 -7.340 6.822 1.00 89.38 114 GLY A CA 1
ATOM 892 C C . GLY A 1 114 ? 5.795 -6.054 6.183 1.00 89.38 114 GLY A C 1
ATOM 893 O O . GLY A 1 114 ? 6.050 -6.000 4.980 1.00 89.38 114 GLY A O 1
ATOM 894 N N . CYS A 1 115 ? 5.954 -4.999 6.986 1.00 92.00 115 CYS A N 1
ATOM 895 C CA . CYS A 1 115 ? 6.435 -3.711 6.487 1.00 92.00 115 CYS A CA 1
ATOM 896 C C . CYS A 1 115 ? 7.969 -3.637 6.492 1.00 92.00 115 CYS A C 1
ATOM 898 O O . CYS A 1 115 ? 8.599 -3.658 7.550 1.00 92.00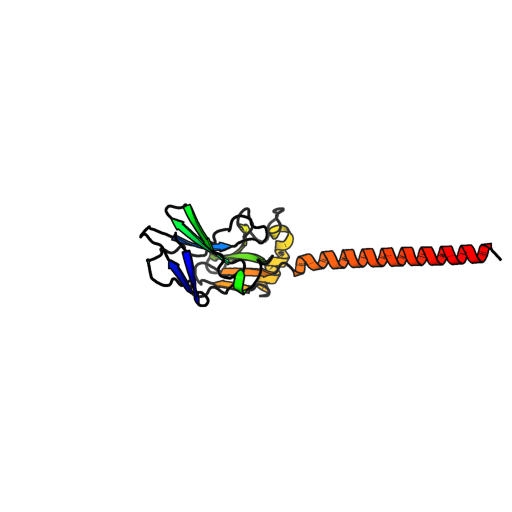 115 CYS A O 1
ATOM 900 N N . THR A 1 116 ? 8.575 -3.521 5.311 1.00 94.62 116 THR A N 1
ATOM 901 C CA . THR A 1 116 ? 10.023 -3.362 5.136 1.00 94.62 116 THR A CA 1
ATOM 902 C C . THR A 1 116 ? 10.378 -1.869 5.159 1.00 94.62 116 THR A C 1
ATOM 904 O O . THR A 1 116 ? 9.904 -1.139 4.288 1.00 94.62 116 THR A O 1
ATOM 907 N N . PRO A 1 117 ? 11.205 -1.372 6.100 1.00 93.88 117 PRO A N 1
ATOM 908 C CA . PRO A 1 117 ? 11.586 0.043 6.143 1.00 93.88 117 PRO A CA 1
ATOM 909 C C . PRO A 1 117 ? 12.370 0.449 4.889 1.00 93.88 117 PRO A C 1
ATOM 911 O O . PRO A 1 117 ? 13.104 -0.367 4.330 1.00 93.88 117 PRO A O 1
ATOM 914 N N . LEU A 1 118 ? 12.230 1.699 4.443 1.00 94.00 118 LEU A N 1
ATOM 915 C CA . LEU A 1 118 ? 12.951 2.238 3.290 1.00 94.00 118 LEU A CA 1
ATOM 916 C C . LEU A 1 118 ? 13.858 3.420 3.699 1.00 94.00 118 LEU A C 1
ATOM 918 O O . LEU A 1 118 ? 13.371 4.349 4.343 1.00 94.00 118 LEU A O 1
ATOM 922 N N . PRO A 1 119 ? 15.143 3.444 3.283 1.00 92.44 119 PRO A N 1
ATOM 923 C CA . PRO A 1 119 ? 15.844 2.397 2.536 1.00 92.44 119 PRO A CA 1
ATOM 924 C C . PRO A 1 119 ? 16.211 1.205 3.440 1.00 92.44 119 PRO A C 1
ATOM 926 O O . PRO A 1 119 ? 16.294 1.328 4.660 1.00 92.44 119 PRO A O 1
ATOM 929 N N . SER A 1 120 ? 16.454 0.037 2.842 1.00 92.00 120 SER A N 1
ATOM 930 C CA . SER A 1 120 ? 16.850 -1.175 3.571 1.00 92.00 120 SER A CA 1
ATOM 931 C C . SER A 1 120 ? 17.834 -2.023 2.771 1.00 92.00 120 SER A C 1
ATOM 933 O O . SER A 1 120 ? 17.831 -2.018 1.543 1.00 92.00 120 SER A O 1
ATOM 935 N N . VAL A 1 121 ? 18.673 -2.772 3.491 1.00 91.25 121 VAL A N 1
ATOM 936 C CA . VAL A 1 121 ? 19.630 -3.749 2.939 1.00 91.25 121 VAL A CA 1
ATOM 937 C C . VAL A 1 121 ? 19.026 -5.147 2.774 1.00 91.25 121 VAL A C 1
ATOM 939 O O . VAL A 1 121 ? 19.727 -6.089 2.401 1.00 91.25 121 VAL A O 1
ATOM 942 N N . ALA A 1 122 ? 17.736 -5.311 3.080 1.00 90.44 122 ALA A N 1
ATOM 943 C CA . ALA A 1 122 ? 17.043 -6.575 2.896 1.00 90.44 122 ALA A CA 1
ATOM 944 C C . ALA A 1 122 ? 17.029 -6.994 1.415 1.00 90.44 122 ALA A C 1
ATOM 946 O O . ALA A 1 122 ? 17.124 -6.184 0.494 1.00 90.44 122 ALA A O 1
ATOM 947 N N . SER A 1 123 ? 16.885 -8.292 1.161 1.00 88.88 123 SER A N 1
ATOM 948 C CA . SER A 1 123 ? 16.846 -8.835 -0.201 1.00 88.88 123 SER A CA 1
ATOM 949 C C . SER A 1 123 ? 15.441 -8.843 -0.815 1.00 88.88 123 SER A C 1
ATOM 951 O O . SER A 1 123 ? 15.255 -9.437 -1.885 1.00 88.88 123 SER A O 1
ATOM 953 N N . THR A 1 124 ? 14.470 -8.192 -0.164 1.00 90.69 124 THR A N 1
ATOM 954 C CA . THR A 1 124 ? 13.066 -8.136 -0.588 1.00 90.69 124 THR A CA 1
ATOM 955 C C . THR A 1 124 ? 12.870 -7.260 -1.826 1.00 90.69 124 THR A C 1
ATOM 957 O O . THR A 1 124 ? 13.791 -6.575 -2.286 1.00 90.69 124 THR A O 1
ATOM 960 N N . ARG A 1 125 ? 11.676 -7.310 -2.426 1.00 89.94 125 ARG A N 1
ATOM 961 C CA . ARG A 1 125 ? 11.389 -6.557 -3.651 1.00 89.94 125 ARG A CA 1
ATOM 962 C C . ARG A 1 125 ? 11.412 -5.060 -3.364 1.00 89.94 125 ARG A C 1
ATOM 964 O O . ARG A 1 125 ? 12.014 -4.319 -4.140 1.00 89.94 125 ARG A O 1
ATOM 971 N N . ALA A 1 126 ? 10.793 -4.643 -2.262 1.00 92.25 126 ALA A N 1
ATOM 972 C CA . ALA A 1 126 ? 10.760 -3.246 -1.861 1.00 92.25 126 ALA A CA 1
ATOM 973 C C . ALA A 1 126 ? 12.158 -2.704 -1.539 1.00 92.25 126 ALA A C 1
ATOM 975 O O . ALA A 1 126 ? 12.526 -1.649 -2.045 1.00 92.25 126 ALA A O 1
ATOM 976 N N . ALA A 1 127 ? 12.976 -3.452 -0.791 1.00 92.88 127 ALA A N 1
ATOM 977 C CA . ALA A 1 127 ? 14.325 -3.016 -0.428 1.00 92.88 127 ALA A CA 1
ATOM 978 C C . ALA A 1 127 ? 15.236 -2.804 -1.654 1.00 92.88 127 ALA A C 1
ATOM 980 O O . ALA A 1 127 ? 15.935 -1.796 -1.739 1.00 92.88 127 ALA A O 1
ATOM 981 N N . ARG A 1 128 ? 15.161 -3.682 -2.670 1.00 92.44 128 ARG A N 1
ATOM 982 C CA . ARG A 1 128 ? 15.929 -3.527 -3.927 1.00 92.44 128 ARG A CA 1
ATOM 983 C C . ARG A 1 128 ? 15.577 -2.269 -4.721 1.00 92.44 128 ARG A C 1
ATOM 985 O O . ARG A 1 128 ? 16.400 -1.812 -5.510 1.00 92.44 128 ARG A O 1
ATOM 992 N N . LEU A 1 129 ? 14.355 -1.768 -4.561 1.00 92.62 129 LEU A N 1
ATOM 993 C CA . LEU A 1 129 ? 13.845 -0.570 -5.229 1.00 92.62 129 LEU A CA 1
ATOM 994 C C . LEU A 1 129 ? 13.695 0.608 -4.258 1.00 92.62 129 LEU A C 1
ATOM 996 O O . LEU A 1 129 ? 13.059 1.598 -4.604 1.00 92.62 129 LEU A O 1
ATOM 1000 N N . GLY A 1 130 ? 14.256 0.506 -3.047 1.00 93.44 130 GLY A N 1
ATOM 1001 C CA . GLY A 1 130 ? 13.952 1.422 -1.951 1.00 93.44 130 GLY A CA 1
ATOM 1002 C C . GLY A 1 130 ? 14.260 2.879 -2.276 1.00 93.44 130 GLY A C 1
ATOM 1003 O O . GLY A 1 130 ? 13.421 3.742 -2.046 1.00 93.44 130 GLY A O 1
ATOM 1004 N N . GLU A 1 131 ? 15.414 3.151 -2.889 1.00 92.62 131 GLU A N 1
ATOM 1005 C CA . GLU A 1 131 ? 15.802 4.508 -3.298 1.00 92.62 131 GLU A CA 1
ATOM 1006 C C . GLU A 1 131 ? 14.872 5.081 -4.373 1.00 92.62 131 GLU A C 1
ATOM 1008 O O . GLU A 1 131 ? 14.475 6.244 -4.311 1.00 92.62 131 GLU A O 1
ATOM 1013 N N . GLN A 1 132 ? 14.485 4.266 -5.358 1.00 93.12 132 GLN A N 1
ATOM 1014 C CA . GLN A 1 132 ? 13.583 4.706 -6.420 1.00 93.12 132 GLN A CA 1
ATOM 1015 C C . GLN A 1 132 ? 12.160 4.933 -5.890 1.00 93.12 132 GLN A C 1
ATOM 1017 O O . GLN A 1 132 ? 11.538 5.935 -6.231 1.00 93.12 132 GLN A O 1
ATOM 1022 N N . LEU A 1 133 ? 11.676 4.063 -4.999 1.00 94.38 133 LEU A N 1
ATOM 1023 C CA . LEU A 1 133 ? 10.385 4.221 -4.324 1.00 94.38 133 LEU A CA 1
ATOM 1024 C C . LEU A 1 133 ? 10.347 5.476 -3.446 1.00 94.38 133 LEU A C 1
ATOM 1026 O O . LEU A 1 133 ? 9.371 6.218 -3.484 1.00 94.38 133 LEU A O 1
ATOM 1030 N N . LEU A 1 134 ? 11.416 5.756 -2.695 1.00 94.50 134 LEU A N 1
ATOM 1031 C CA . LEU A 1 134 ? 11.516 6.984 -1.900 1.00 94.50 134 LEU A CA 1
ATOM 1032 C C . LEU A 1 134 ? 11.553 8.235 -2.777 1.00 94.50 134 LEU A C 1
ATOM 1034 O O . LEU A 1 134 ? 10.963 9.25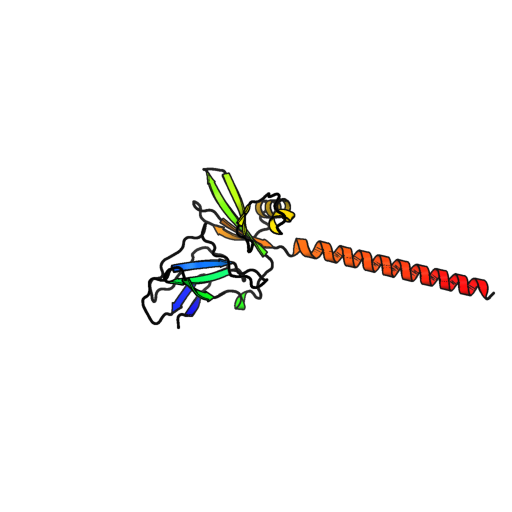5 -2.417 1.00 94.50 134 LEU A O 1
ATOM 1038 N N . LEU A 1 135 ? 12.227 8.175 -3.926 1.00 94.06 135 LEU A N 1
ATOM 1039 C CA . LEU A 1 135 ? 12.225 9.272 -4.887 1.00 94.06 135 LEU A CA 1
ATOM 1040 C C . LEU A 1 135 ? 10.815 9.522 -5.438 1.00 94.06 135 LEU A C 1
ATOM 1042 O O . LEU A 1 135 ? 10.374 10.668 -5.489 1.00 94.06 135 LEU A O 1
ATOM 1046 N N . ASP A 1 136 ? 10.090 8.469 -5.806 1.00 94.12 136 ASP A N 1
ATOM 1047 C CA . ASP A 1 136 ? 8.709 8.564 -6.289 1.00 94.12 136 ASP A CA 1
ATOM 1048 C C . ASP A 1 136 ? 7.760 9.142 -5.249 1.00 94.12 136 ASP A C 1
ATOM 1050 O O . ASP A 1 136 ? 6.937 10.005 -5.558 1.00 94.12 136 ASP A O 1
ATOM 1054 N N . PHE A 1 137 ? 7.904 8.674 -4.011 1.00 93.19 137 PHE A N 1
ATOM 1055 C CA . PHE A 1 137 ? 7.168 9.159 -2.858 1.00 93.19 137 PHE A CA 1
ATOM 1056 C C . PHE A 1 137 ? 7.386 10.668 -2.671 1.00 93.19 137 PHE A C 1
ATOM 1058 O O . PHE A 1 137 ? 6.427 11.437 -2.684 1.00 93.19 137 PHE A O 1
ATOM 1065 N N . ARG A 1 138 ? 8.648 11.117 -2.620 1.00 92.00 138 ARG A N 1
ATOM 1066 C CA . ARG A 1 138 ? 9.006 12.540 -2.450 1.00 92.00 138 ARG A CA 1
ATOM 1067 C C . ARG A 1 138 ? 8.613 13.421 -3.634 1.00 92.00 138 ARG A C 1
ATOM 1069 O O . ARG A 1 138 ? 8.409 14.616 -3.463 1.00 92.00 138 ARG A O 1
ATOM 1076 N N . THR A 1 139 ? 8.544 12.855 -4.836 1.00 93.12 139 THR A N 1
ATOM 1077 C CA . THR A 1 139 ? 8.169 13.580 -6.062 1.00 93.12 139 THR A CA 1
ATOM 1078 C C . THR A 1 139 ? 6.680 13.474 -6.391 1.00 93.12 139 THR A C 1
ATOM 1080 O O . THR A 1 139 ? 6.272 13.875 -7.480 1.00 93.12 139 THR A O 1
ATOM 1083 N N . HIS A 1 140 ? 5.863 12.961 -5.462 1.00 90.19 140 HIS A N 1
ATOM 1084 C CA . HIS A 1 140 ? 4.413 12.800 -5.613 1.00 90.19 140 HIS A CA 1
ATOM 1085 C C . HIS A 1 140 ? 3.995 11.978 -6.843 1.00 90.19 140 HIS A C 1
ATOM 1087 O O . HIS A 1 140 ? 2.930 12.193 -7.419 1.00 90.19 140 HIS A O 1
ATOM 1093 N N . GLN A 1 141 ? 4.820 11.009 -7.246 1.00 93.12 141 GLN A N 1
ATOM 1094 C CA . GLN A 1 141 ? 4.441 10.026 -8.266 1.00 93.12 141 GLN A CA 1
ATOM 1095 C C . GLN A 1 141 ? 3.586 8.893 -7.687 1.00 93.12 141 GLN A C 1
ATOM 1097 O O . GLN A 1 141 ? 2.962 8.149 -8.442 1.00 93.12 141 GLN A O 1
ATOM 1102 N N . CYS A 1 142 ? 3.552 8.764 -6.360 1.00 94.50 142 CYS A N 1
ATOM 1103 C CA . CYS A 1 142 ? 2.653 7.859 -5.660 1.00 94.50 142 CYS A CA 1
ATOM 1104 C C . CYS A 1 142 ? 1.318 8.546 -5.353 1.00 94.50 142 CYS A C 1
ATOM 1106 O O . CYS A 1 142 ? 1.260 9.728 -5.012 1.00 94.50 142 CYS A O 1
ATOM 1108 N N . MET A 1 143 ? 0.232 7.786 -5.437 1.00 94.44 143 MET A N 1
ATOM 1109 C CA . MET A 1 143 ? -1.107 8.255 -5.108 1.00 94.44 143 MET A CA 1
ATOM 1110 C C . MET A 1 143 ? -1.345 8.138 -3.601 1.00 94.44 143 MET A C 1
ATOM 1112 O O . MET A 1 143 ? -1.350 7.035 -3.063 1.00 94.44 143 MET A O 1
ATOM 1116 N N . GLN A 1 144 ? -1.599 9.260 -2.923 1.00 92.88 144 GLN A N 1
ATOM 1117 C CA . GLN A 1 144 ? -2.032 9.239 -1.523 1.00 92.88 144 GLN A CA 1
ATOM 1118 C C . GLN A 1 144 ? -3.423 8.605 -1.423 1.00 92.88 144 GLN A C 1
ATOM 1120 O O . GLN A 1 144 ? -4.380 9.117 -2.015 1.00 92.88 144 GLN A O 1
ATOM 1125 N N . LEU A 1 145 ? -3.516 7.495 -0.697 1.00 92.25 145 LEU A N 1
ATOM 1126 C CA . LEU A 1 145 ? -4.759 6.774 -0.440 1.00 92.25 145 LEU A CA 1
ATOM 1127 C C . LEU A 1 145 ? -5.458 7.293 0.806 1.00 92.25 145 LEU A C 1
ATOM 1129 O O . LEU A 1 145 ? -6.679 7.363 0.826 1.00 92.25 145 LEU A O 1
ATOM 1133 N N . TRP A 1 146 ? -4.692 7.640 1.833 1.00 90.75 146 TRP A N 1
ATOM 1134 C CA . TRP A 1 146 ? -5.208 8.097 3.115 1.00 90.75 146 TRP A CA 1
ATOM 1135 C C . TRP A 1 146 ? -4.158 8.946 3.823 1.00 90.75 146 TRP A C 1
ATOM 1137 O O . TRP A 1 146 ? -2.961 8.747 3.611 1.00 90.75 146 TRP A O 1
ATOM 1147 N N . ASN A 1 147 ? -4.620 9.878 4.650 1.00 89.69 147 ASN A N 1
ATOM 1148 C CA . ASN A 1 147 ? -3.786 10.740 5.471 1.00 89.69 147 ASN A CA 1
ATOM 1149 C C . ASN A 1 147 ? -4.488 11.035 6.793 1.00 89.69 147 ASN A C 1
ATOM 1151 O O . ASN A 1 147 ? -5.696 11.280 6.809 1.00 89.69 147 ASN A O 1
ATOM 1155 N N . ASP A 1 148 ? -3.700 11.078 7.852 1.00 87.38 148 ASP A N 1
ATOM 1156 C CA . ASP A 1 148 ? -4.062 11.534 9.177 1.00 87.38 148 ASP A CA 1
ATOM 1157 C C . ASP A 1 148 ? -2.894 12.335 9.764 1.00 87.38 148 ASP A C 1
ATOM 1159 O O . ASP A 1 148 ? -1.727 11.927 9.707 1.00 87.38 148 ASP A O 1
ATOM 1163 N N . ASP A 1 149 ? -3.216 13.506 10.307 1.00 82.56 149 ASP A N 1
ATOM 1164 C CA . ASP A 1 149 ? -2.220 14.465 10.773 1.00 82.56 149 ASP A CA 1
ATOM 1165 C C . ASP A 1 149 ? -1.444 13.980 12.005 1.00 82.56 149 ASP A C 1
ATOM 1167 O O . ASP A 1 149 ? -0.357 14.496 12.256 1.00 82.56 149 ASP A O 1
ATOM 1171 N N . ASP A 1 150 ? -1.919 12.967 12.725 1.00 83.00 150 ASP A N 1
ATOM 1172 C CA . ASP A 1 150 ? -1.244 12.441 13.911 1.00 83.00 150 ASP A CA 1
ATOM 1173 C C . ASP A 1 150 ? -0.678 11.033 13.673 1.00 83.00 150 ASP A C 1
ATOM 1175 O O . ASP A 1 150 ? 0.380 10.693 14.202 1.00 83.00 150 ASP A O 1
ATOM 1179 N N . LEU A 1 151 ? -1.344 10.218 12.847 1.00 84.50 151 LEU A N 1
ATOM 1180 C CA . LEU A 1 151 ? -0.992 8.806 12.650 1.00 84.50 151 LEU A CA 1
ATOM 1181 C C . LEU A 1 151 ? -0.080 8.560 11.440 1.00 84.50 151 LEU A C 1
ATOM 1183 O O . LEU A 1 151 ? 0.748 7.647 11.478 1.00 84.50 151 LEU A O 1
ATOM 1187 N N . GLY A 1 152 ? -0.204 9.361 10.376 1.00 89.19 152 GLY A N 1
ATOM 1188 C CA . GLY A 1 152 ? 0.594 9.220 9.157 1.00 89.19 152 GLY A CA 1
ATOM 1189 C C . GLY A 1 152 ? -0.235 9.065 7.885 1.00 89.19 152 GLY A C 1
ATOM 1190 O O . GLY A 1 152 ? -1.354 9.553 7.783 1.00 89.19 152 GLY A O 1
ATOM 1191 N N . SER A 1 153 ? 0.326 8.419 6.866 1.00 92.06 153 SER A N 1
ATOM 1192 C CA . SER A 1 153 ? -0.281 8.358 5.531 1.00 92.06 153 SER A CA 1
ATOM 1193 C C . SER A 1 153 ? -0.063 7.018 4.840 1.00 92.06 153 SER A C 1
ATOM 1195 O O . SER A 1 153 ? 0.899 6.295 5.097 1.00 92.06 153 SER A O 1
ATOM 1197 N N . LEU A 1 154 ? -0.953 6.709 3.899 1.00 94.38 154 LEU A N 1
ATOM 1198 C CA . LEU A 1 154 ? -0.849 5.557 3.011 1.00 94.38 154 LEU A CA 1
ATOM 1199 C C . LEU A 1 154 ? -0.721 6.012 1.564 1.00 94.38 154 LEU A C 1
ATOM 1201 O O . LEU A 1 154 ? -1.475 6.874 1.104 1.00 94.38 154 LEU A O 1
ATOM 1205 N N . TRP A 1 155 ? 0.182 5.374 0.829 1.00 95.38 155 TRP A N 1
ATOM 1206 C CA . TRP A 1 155 ? 0.521 5.749 -0.538 1.00 95.38 155 TRP A CA 1
ATOM 1207 C C . TRP A 1 155 ? 0.589 4.518 -1.439 1.00 95.38 155 TRP A C 1
ATOM 1209 O O . TRP A 1 155 ? 1.285 3.559 -1.126 1.00 95.38 155 TRP A O 1
ATOM 1219 N N . ALA A 1 156 ? -0.091 4.549 -2.582 1.00 96.25 156 ALA A N 1
ATOM 1220 C CA . ALA A 1 156 ? 0.049 3.546 -3.633 1.00 96.25 156 ALA A CA 1
ATOM 1221 C C . ALA A 1 156 ? 1.081 4.014 -4.665 1.00 96.25 156 ALA A C 1
ATOM 1223 O O . ALA A 1 156 ? 0.881 5.029 -5.338 1.00 96.25 156 ALA A O 1
ATOM 1224 N N . CYS A 1 157 ? 2.183 3.279 -4.795 1.00 95.62 157 CYS A N 1
ATOM 1225 C CA . CYS A 1 157 ? 3.241 3.565 -5.758 1.00 95.62 157 CYS A CA 1
ATOM 1226 C C . CYS A 1 157 ? 3.199 2.561 -6.921 1.00 95.62 157 CYS A C 1
ATOM 1228 O O . CYS A 1 157 ? 3.377 1.361 -6.689 1.00 95.62 157 CYS A O 1
ATOM 1230 N N . PRO A 1 158 ? 3.009 3.017 -8.170 1.00 93.56 158 PRO A N 1
ATOM 1231 C CA . PRO A 1 158 ? 2.906 2.120 -9.313 1.00 93.56 158 PRO A CA 1
ATOM 1232 C C . PRO A 1 158 ? 4.256 1.479 -9.658 1.00 93.56 158 PRO A C 1
ATOM 1234 O O . PRO A 1 158 ? 5.272 2.167 -9.803 1.00 93.56 158 PRO A O 1
ATOM 1237 N N . MET A 1 159 ? 4.275 0.146 -9.789 1.00 91.25 159 MET A N 1
ATOM 1238 C CA . MET A 1 159 ? 5.511 -0.611 -10.058 1.00 91.25 159 MET A CA 1
ATOM 1239 C C . MET A 1 159 ? 5.733 -0.959 -11.530 1.00 91.25 159 MET A C 1
ATOM 1241 O O . MET A 1 159 ? 6.818 -1.419 -11.904 1.00 91.25 159 MET A O 1
ATOM 1245 N N . ASP A 1 160 ? 4.726 -0.748 -12.369 1.00 87.19 160 ASP A N 1
ATOM 1246 C CA . ASP A 1 160 ? 4.733 -1.003 -13.811 1.00 87.19 160 ASP A CA 1
ATOM 1247 C C . ASP A 1 160 ? 5.975 -0.416 -14.509 1.00 87.19 160 ASP A C 1
ATOM 1249 O O . ASP A 1 160 ? 6.664 -1.097 -15.282 1.00 87.19 160 ASP A O 1
ATOM 1253 N N . LYS A 1 161 ? 6.353 0.814 -14.152 1.00 86.31 161 LYS A N 1
ATOM 1254 C CA . LYS A 1 161 ? 7.513 1.521 -14.707 1.00 86.31 161 LYS A CA 1
ATOM 1255 C C . LYS A 1 161 ? 8.853 0.828 -14.447 1.00 86.31 161 LYS A C 1
ATOM 1257 O O . LYS A 1 161 ? 9.787 0.977 -15.238 1.00 86.31 161 LYS A O 1
ATOM 1262 N N . TYR A 1 162 ? 8.957 0.026 -13.387 1.00 83.06 162 TYR A N 1
ATOM 1263 C CA . TYR A 1 162 ? 10.165 -0.743 -13.075 1.00 83.06 162 TYR A CA 1
ATOM 1264 C C . TYR A 1 162 ? 10.247 -2.053 -13.861 1.00 83.06 162 TYR A C 1
ATOM 1266 O O . TYR A 1 162 ? 11.343 -2.538 -14.154 1.00 83.06 162 TYR A O 1
ATOM 1274 N N . ILE A 1 163 ? 9.100 -2.614 -14.247 1.00 74.19 163 ILE A N 1
ATOM 1275 C CA . ILE A 1 163 ? 9.014 -3.889 -14.964 1.00 74.19 163 ILE A CA 1
ATOM 1276 C C . ILE A 1 163 ? 9.273 -3.687 -16.459 1.00 74.19 163 ILE A C 1
ATOM 1278 O O . ILE A 1 163 ? 10.039 -4.443 -17.070 1.00 74.19 163 ILE A O 1
ATOM 1282 N N . HIS A 1 164 ? 8.703 -2.638 -17.057 1.00 67.75 164 HIS A N 1
ATOM 1283 C CA . HIS A 1 164 ? 8.810 -2.402 -18.500 1.00 67.75 164 HIS A CA 1
ATOM 1284 C C . HIS A 1 164 ? 10.244 -2.151 -18.981 1.00 67.75 164 HIS A C 1
ATOM 1286 O O . HIS A 1 164 ? 10.612 -2.586 -20.076 1.00 67.75 164 HIS A O 1
ATOM 1292 N N . LYS A 1 165 ? 11.102 -1.550 -18.148 1.00 61.94 165 LYS A N 1
ATOM 1293 C CA . LYS A 1 165 ? 12.508 -1.287 -18.496 1.00 61.94 165 LYS A CA 1
ATOM 1294 C C . LYS A 1 165 ? 13.285 -2.564 -18.837 1.00 61.94 165 LYS A C 1
ATOM 1296 O O . LYS A 1 165 ? 14.171 -2.542 -19.690 1.00 61.94 165 LYS A O 1
ATOM 1301 N N . ARG A 1 166 ? 12.937 -3.693 -18.212 1.00 67.00 166 ARG A N 1
ATOM 1302 C CA . ARG A 1 166 ? 13.613 -4.976 -18.443 1.00 67.00 166 ARG A CA 1
ATOM 1303 C C . ARG A 1 166 ? 13.178 -5.631 -19.752 1.00 67.00 166 ARG A C 1
ATOM 1305 O O . ARG A 1 166 ? 14.014 -6.207 -20.443 1.00 67.00 166 ARG A O 1
ATOM 1312 N N . TRP A 1 167 ? 11.907 -5.491 -20.123 1.00 72.69 167 TRP A N 1
ATOM 1313 C CA . TRP A 1 167 ? 11.390 -6.016 -21.386 1.00 72.69 167 TRP A CA 1
ATOM 1314 C C . TRP A 1 167 ? 11.982 -5.281 -22.586 1.00 72.69 167 TRP A C 1
ATOM 1316 O O . TRP A 1 167 ? 12.469 -5.934 -23.503 1.00 72.69 167 TRP A O 1
ATOM 1326 N N . VAL A 1 168 ? 12.059 -3.949 -22.554 1.00 80.38 168 VAL A N 1
ATOM 1327 C CA . VAL A 1 168 ? 12.651 -3.164 -23.655 1.00 80.38 168 VAL A CA 1
ATOM 1328 C C . VAL A 1 168 ? 14.081 -3.619 -23.982 1.00 80.38 168 VAL A C 1
ATOM 1330 O O . VAL A 1 168 ? 14.435 -3.759 -25.152 1.00 80.38 168 VAL A O 1
ATOM 1333 N N . LEU A 1 169 ? 14.890 -3.928 -22.963 1.00 79.25 169 LEU A N 1
ATOM 1334 C CA . LEU A 1 169 ? 16.257 -4.428 -23.150 1.00 79.25 169 LEU A CA 1
ATOM 1335 C C . LEU A 1 169 ? 16.305 -5.814 -23.809 1.00 79.25 169 LEU A C 1
ATOM 1337 O O . LEU A 1 169 ? 17.151 -6.049 -24.671 1.00 79.25 169 LEU A O 1
ATOM 1341 N N . VAL A 1 170 ? 15.391 -6.718 -23.445 1.00 86.81 170 VAL A N 1
ATOM 1342 C CA . VAL A 1 170 ? 15.280 -8.043 -24.081 1.00 86.81 170 VAL A CA 1
ATOM 1343 C C . VAL A 1 170 ? 14.903 -7.898 -25.554 1.00 86.81 170 VAL A C 1
ATOM 1345 O O . VAL A 1 170 ? 15.530 -8.514 -26.413 1.00 86.81 170 VAL A O 1
ATOM 1348 N N . TRP A 1 171 ? 13.937 -7.030 -25.860 1.00 89.62 171 TRP A N 1
ATOM 1349 C CA . TRP A 1 171 ? 13.532 -6.738 -27.236 1.00 89.62 171 TRP A CA 1
ATOM 1350 C C . TRP A 1 171 ? 14.688 -6.165 -28.068 1.00 89.62 171 TRP A C 1
ATOM 1352 O O . TRP A 1 171 ? 14.919 -6.622 -29.188 1.00 89.62 171 TRP A O 1
ATOM 1362 N N . LEU A 1 172 ? 15.460 -5.227 -27.509 1.00 92.00 172 LEU A N 1
ATOM 1363 C CA . LEU A 1 172 ? 16.665 -4.680 -28.144 1.00 92.00 172 LEU A CA 1
ATOM 1364 C C . LEU A 1 172 ? 17.716 -5.762 -28.424 1.00 92.00 172 LEU A C 1
ATOM 1366 O O . LEU A 1 172 ? 18.259 -5.816 -29.528 1.00 92.00 172 LEU A O 1
ATOM 1370 N N . ALA A 1 173 ? 17.978 -6.648 -27.461 1.00 93.44 173 ALA A N 1
ATOM 1371 C CA . ALA A 1 173 ? 18.919 -7.749 -27.643 1.00 93.44 173 ALA A CA 1
ATOM 1372 C C . ALA A 1 173 ? 18.458 -8.718 -28.746 1.00 93.44 173 ALA A C 1
ATOM 1374 O O . ALA A 1 173 ? 19.255 -9.083 -29.610 1.00 93.44 173 ALA A O 1
ATOM 1375 N N . CYS A 1 174 ? 17.171 -9.083 -28.771 1.00 93.94 174 CYS A N 1
ATOM 1376 C CA . CYS A 1 174 ? 16.595 -9.926 -29.820 1.00 93.94 174 CYS A CA 1
ATOM 1377 C C . CYS A 1 174 ? 16.690 -9.278 -31.210 1.00 93.94 174 CYS A C 1
ATOM 1379 O O . CYS A 1 174 ? 17.070 -9.954 -32.167 1.00 93.94 174 CYS A O 1
ATOM 1381 N N . LEU A 1 175 ? 16.397 -7.978 -31.325 1.00 95.81 175 LEU A N 1
ATOM 1382 C CA . LEU A 1 175 ? 16.522 -7.229 -32.581 1.00 95.81 175 LEU A CA 1
ATOM 1383 C C . LEU A 1 175 ? 17.966 -7.207 -33.093 1.00 95.81 175 LEU A C 1
ATOM 1385 O O . LEU A 1 175 ? 18.200 -7.456 -34.276 1.00 95.81 175 LEU A O 1
ATOM 1389 N N . LEU A 1 176 ? 18.938 -6.970 -32.208 1.00 96.00 176 LEU A N 1
ATOM 1390 C CA . LEU A 1 176 ? 20.362 -7.001 -32.556 1.00 96.00 176 LEU A CA 1
ATOM 1391 C C . LEU A 1 176 ? 20.805 -8.387 -33.036 1.00 96.00 176 LEU A C 1
ATOM 1393 O O . LEU A 1 176 ? 21.528 -8.498 -34.026 1.00 96.00 176 LEU A O 1
ATOM 1397 N N . LEU A 1 177 ? 20.339 -9.448 -32.375 1.00 95.50 177 LEU A N 1
ATOM 1398 C CA . LEU A 1 177 ? 20.637 -10.830 -32.752 1.00 95.50 177 LEU A CA 1
ATOM 1399 C C . LEU A 1 177 ? 20.051 -11.176 -34.126 1.00 95.50 177 LEU A C 1
ATOM 1401 O O . LEU A 1 177 ? 20.746 -11.739 -34.972 1.00 95.50 177 LEU A O 1
ATOM 1405 N N . ALA A 1 178 ? 18.801 -10.783 -34.381 1.00 95.88 178 ALA A N 1
ATOM 1406 C CA . ALA A 1 178 ? 18.154 -10.963 -35.676 1.00 95.88 178 ALA A CA 1
ATOM 1407 C C . ALA A 1 178 ? 18.892 -10.203 -36.791 1.00 95.88 178 ALA A C 1
ATOM 1409 O O . ALA A 1 178 ? 19.150 -10.771 -37.855 1.00 95.88 178 ALA A O 1
ATOM 1410 N N . ALA A 1 179 ? 19.296 -8.955 -36.535 1.00 95.06 179 ALA A N 1
ATOM 1411 C CA . ALA A 1 179 ? 20.078 -8.160 -37.476 1.00 95.06 179 ALA A CA 1
ATOM 1412 C C . ALA A 1 179 ? 21.437 -8.813 -37.776 1.00 95.06 179 ALA A C 1
ATOM 1414 O O . ALA A 1 179 ? 21.799 -8.966 -38.942 1.00 95.06 179 ALA A O 1
ATOM 1415 N N . ALA A 1 180 ? 22.163 -9.269 -36.751 1.00 94.50 180 ALA A N 1
ATOM 1416 C CA . ALA A 1 180 ? 23.438 -9.960 -36.926 1.00 94.50 180 ALA A CA 1
ATOM 1417 C C . ALA A 1 180 ? 23.282 -11.235 -37.769 1.00 94.50 180 ALA A C 1
ATOM 1419 O O . ALA A 1 180 ? 24.032 -11.438 -38.726 1.00 94.50 180 ALA A O 1
ATOM 1420 N N . LEU A 1 181 ? 22.276 -12.068 -37.474 1.00 94.44 181 LEU A N 1
ATOM 1421 C CA . LEU A 1 181 ? 21.974 -13.270 -38.258 1.00 94.44 181 LEU A CA 1
ATOM 1422 C C . LEU A 1 181 ? 21.651 -12.931 -39.716 1.00 94.44 181 LEU A C 1
ATOM 1424 O O . LEU A 1 181 ? 22.154 -13.592 -40.626 1.00 94.44 181 LEU A O 1
ATOM 1428 N N . PHE A 1 182 ? 20.867 -11.878 -39.952 1.00 93.00 182 PHE A N 1
ATOM 1429 C CA . PHE A 1 182 ? 20.554 -11.406 -41.296 1.00 93.00 182 PHE A CA 1
ATOM 1430 C C . PHE A 1 182 ? 21.816 -10.968 -42.058 1.00 93.00 182 PHE A C 1
ATOM 1432 O O . PHE A 1 182 ? 22.037 -11.410 -43.187 1.00 93.00 182 PHE A O 1
ATOM 1439 N N . PHE A 1 183 ? 22.703 -10.196 -41.423 1.00 91.31 183 PHE A N 1
ATOM 1440 C CA . PHE A 1 183 ? 23.999 -9.822 -41.998 1.00 91.31 183 PHE A CA 1
ATOM 1441 C C . PHE A 1 183 ? 24.874 -11.044 -42.316 1.00 91.31 183 PHE A C 1
ATOM 1443 O O . PHE A 1 183 ? 25.435 -11.135 -43.410 1.00 91.31 183 PHE A O 1
ATOM 1450 N N . PHE A 1 184 ? 24.949 -12.029 -41.415 1.00 90.12 184 PHE A N 1
ATOM 1451 C CA . PHE A 1 184 ? 25.675 -13.278 -41.667 1.00 90.12 184 PHE A CA 1
ATOM 1452 C C . PHE A 1 184 ? 25.115 -14.050 -42.869 1.00 90.12 184 PHE A C 1
ATOM 1454 O O . PHE A 1 184 ? 25.884 -14.615 -43.656 1.00 90.12 184 PHE A O 1
ATOM 1461 N N . LEU A 1 185 ? 23.790 -14.073 -43.039 1.00 87.50 185 LEU A N 1
ATOM 1462 C CA . LEU A 1 185 ? 23.140 -14.708 -44.186 1.00 87.50 185 LEU A CA 1
ATOM 1463 C C . LEU A 1 185 ? 23.466 -13.991 -45.502 1.00 87.50 185 LEU A C 1
ATOM 1465 O O . LEU A 1 185 ? 23.744 -14.670 -46.496 1.00 87.50 185 LEU A O 1
ATOM 1469 N N . LEU A 1 186 ? 23.494 -12.654 -45.511 1.00 85.06 186 LEU A N 1
ATOM 1470 C CA . LEU A 1 186 ? 23.899 -11.863 -46.679 1.00 85.06 186 LEU A CA 1
ATOM 1471 C C . LEU A 1 186 ? 25.356 -12.145 -47.073 1.00 85.06 186 LEU A C 1
ATOM 1473 O O . LEU A 1 186 ? 25.617 -12.522 -48.215 1.00 85.06 186 LEU A O 1
ATOM 1477 N N . LEU A 1 187 ? 26.287 -12.114 -46.116 1.00 81.25 187 LEU A N 1
ATOM 1478 C CA . LEU A 1 187 ? 27.701 -12.420 -46.374 1.00 81.25 187 LEU A CA 1
ATOM 1479 C C . LEU A 1 187 ? 27.906 -13.853 -46.897 1.00 81.25 187 LEU A C 1
ATOM 1481 O O . LEU A 1 187 ? 28.707 -14.089 -47.805 1.00 81.25 187 LEU A O 1
ATOM 1485 N N . LYS A 1 188 ? 27.162 -14.838 -46.371 1.00 77.38 188 LYS A N 1
ATOM 1486 C CA . LYS A 1 188 ? 27.176 -16.216 -46.901 1.00 77.38 188 LYS A CA 1
ATOM 1487 C C . LYS A 1 188 ? 26.601 -16.310 -48.315 1.00 77.38 188 LYS A C 1
ATOM 1489 O O . LYS A 1 188 ? 27.048 -17.158 -49.090 1.00 77.38 188 LYS A O 1
ATOM 1494 N N . LYS A 1 189 ? 25.588 -15.507 -48.650 1.00 73.25 189 LYS A N 1
ATOM 1495 C CA . LYS A 1 189 ? 24.995 -15.459 -49.994 1.00 73.25 189 LYS A CA 1
ATOM 1496 C C . LYS A 1 189 ? 25.991 -14.892 -51.005 1.00 73.25 189 LYS A C 1
ATOM 1498 O O . LYS A 1 189 ? 26.167 -15.503 -52.057 1.00 73.25 189 LYS A O 1
ATOM 1503 N N . ASP A 1 190 ? 26.695 -13.819 -50.664 1.00 68.94 190 ASP A N 1
ATOM 1504 C CA . ASP A 1 190 ? 27.684 -13.213 -51.561 1.00 68.94 190 ASP A CA 1
ATOM 1505 C C . ASP A 1 190 ? 28.929 -14.090 -51.732 1.00 68.94 190 ASP A C 1
ATOM 1507 O O . ASP A 1 190 ? 29.392 -14.280 -52.855 1.00 68.94 190 ASP A O 1
ATOM 1511 N N . ARG A 1 191 ? 29.394 -14.769 -50.671 1.00 59.09 191 ARG A N 1
ATOM 1512 C CA . ARG A 1 191 ? 30.460 -15.784 -50.797 1.00 59.09 191 ARG A CA 1
ATOM 1513 C C . ARG A 1 191 ? 30.072 -16.960 -51.694 1.00 59.09 191 ARG A C 1
ATOM 1515 O O . ARG A 1 191 ? 30.928 -17.481 -52.398 1.00 59.09 191 ARG A O 1
ATOM 1522 N N . ARG A 1 192 ? 28.806 -17.398 -51.679 1.00 59.28 192 ARG A N 1
ATOM 1523 C CA . ARG A 1 192 ? 28.326 -18.460 -52.584 1.00 59.28 192 ARG A CA 1
ATOM 1524 C C . ARG A 1 192 ? 28.251 -17.990 -54.035 1.00 59.28 192 ARG A C 1
ATOM 1526 O O . ARG A 1 192 ? 28.585 -18.767 -54.919 1.00 59.28 192 ARG A O 1
ATOM 1533 N N . LYS A 1 193 ? 27.874 -16.731 -54.275 1.00 57.75 193 LYS A N 1
ATOM 1534 C CA . LYS A 1 193 ? 27.876 -16.133 -55.618 1.00 57.75 193 LYS A CA 1
ATOM 1535 C C . LYS A 1 193 ? 29.292 -15.948 -56.175 1.00 57.75 193 LYS A C 1
ATOM 1537 O O . LYS A 1 193 ? 29.514 -16.258 -57.333 1.00 57.75 193 LYS A O 1
ATOM 1542 N N . ALA A 1 194 ? 30.250 -15.527 -55.349 1.00 57.56 194 ALA A N 1
ATOM 1543 C CA . ALA A 1 194 ? 31.646 -15.339 -55.757 1.00 57.56 194 ALA A CA 1
ATOM 1544 C C . ALA A 1 194 ? 32.419 -16.649 -56.017 1.00 57.56 194 ALA A C 1
ATOM 1546 O O . ALA A 1 194 ? 33.493 -16.609 -56.597 1.00 57.56 194 ALA A O 1
ATOM 1547 N N . ARG A 1 195 ? 31.907 -17.804 -55.566 1.00 51.91 195 ARG A N 1
ATOM 1548 C CA . ARG A 1 195 ? 32.544 -19.124 -55.751 1.00 51.91 195 ARG A CA 1
ATOM 1549 C C . ARG A 1 195 ? 31.951 -19.933 -56.915 1.00 51.91 195 ARG A C 1
ATOM 1551 O O . ARG A 1 195 ? 32.396 -21.050 -57.145 1.00 51.91 195 ARG A O 1
ATOM 1558 N N . ALA A 1 196 ? 30.915 -19.409 -57.570 1.00 53.38 196 ALA A N 1
ATOM 1559 C CA . ALA A 1 196 ? 30.217 -20.029 -58.701 1.00 53.38 196 ALA A CA 1
ATOM 1560 C C . ALA A 1 196 ? 30.461 -19.293 -60.037 1.00 53.38 196 ALA A C 1
ATOM 1562 O O . ALA A 1 196 ? 29.870 -19.671 -61.046 1.00 53.38 196 ALA A O 1
ATOM 1563 N N . ALA A 1 197 ? 31.295 -18.249 -60.017 1.00 47.09 197 ALA A N 1
ATOM 1564 C CA . ALA A 1 197 ? 31.858 -17.561 -61.176 1.00 47.09 197 ALA A CA 1
ATOM 1565 C C . ALA A 1 197 ? 33.337 -17.945 -61.299 1.00 47.09 197 ALA A C 1
ATOM 1567 O O . ALA A 1 197 ? 33.818 -18.026 -62.447 1.00 47.09 197 ALA A O 1
#

Secondary structure (DSSP, 8-state):
--EEEEEETTEEEEE-SS---EEEEEEE--TT-PPPEE-TTTSPPEEPPTTS-EE-TTPPP-TTEEEEEEETTEEEEEE-TTHHHH-SPP-PEEEEEEE-SSS-EEEEEEETTEEEESS--SSSHHHHTHHHHHHHHHTT-SEEEEEETTTEEEEEE--HHHHHHHHHHHHHHHHHHHHHHHHHHHHHHHHHHHT--

Sequence (197 aa):
MARLRVQSSGSWLLDTPCSLRTEVALCWQAPDQSPCQPLVPPMPQKNVTMNRPFEFPLVKEHPNLCVQVSSWEKVELQECLWADSLGPFKDDMLLVEMKTDLNDTSVCALEPSGCTPLPSVASTRAARLGEQLLLDFRTHQCMQLWNDDDLGSLWACPMDKYIHKRWVLVWLACLLLAAALFFFLLLKKDRRKARAA

Radius of gyration: 24.79 Å; chains: 1; bounding box: 61×36×80 Å

Organism: Rattus norvegicus (NCBI:txid10116)

InterPro domains:
  IPR027841 Interleukin-17 receptor C/E, N-terminal [PF15037] (2-158)